Protein 2QIK (pdb70)

Secondary structure (DSSP, 8-state):
-EEEEE-STTSTTSTTGGGGTT-EEEEEEEEEESEEEE--EEEE--TT--SEEEEEEEEE-HHHHHHHHHHSTT--EEEEEEEETTEEEEEEEE---EE-TTS-HHHH--TT--SSEEEEE-S----HHHHHHT-GGGSS-EEEEEEEET------EEETTEEE----SS-EEEEEEEEE-GGGHHHHHHHTTTTTTSEEEEEEEEEETTEEEEEEEEEEESS-----PPPHHHHHHHHHHHHHHS-HHHHHHHHH---SPP-

Nearest PDB structures (foldseek):
  2qik-assembly1_A  TM=1.004E+00  e=1.404E-51  Bacillus subtilis
  1v30-assembly1_A  TM=7.934E-01  e=7.534E-07  Pyrococcus horikoshii
  2q53-assembly1_A  TM=7.873E-01  e=6.745E-07  Homo sapiens
  3cry-assembly1_B  TM=7.884E-01  e=6.382E-07  Homo sapiens
  2rbh-assembly1_B  TM=8.115E-01  e=3.006E-06  Homo sapiens

CATH classification: 3.10.490.10 (+1 more: 3.10.490.10)

Solvent-accessible surface area: 13260 Å² total

B-factor: mean 16.86, std 10.95, range [3.88, 129.09]

Sequence (263 aa):
NSLLFVVYGTLRKHEKNHHLLAQSACINEQARTKGSLFAAGPTVVFNDEDEGYIYGEVYEADELCIHKLDQFFQGYHKQTVFVETDVGIKKIALIYFNFTKIISSGDWKEHQIISKSSKNPIIYYFAYGSCDNARFQKAGVDHYFQDPVGRRAVLKKGYTTRFTLKREDGSSRADLEDGGTTTEGVLYRIPYSALSYLYKREGVESLTYRPAFVDVEAGGRHYKDCLTFLVLQKEAEIAPPQHYQIEIERGAELYLSPEFTEKLKRHNSLPKG

InterPro domains:
  IPR009288 Gamma-glutamylcyclotransferase, AIG2-like domain [PF06094] (5-116)
  IPR013024 Gamma-glutamyl cyclotransferase-like [cd06661] (5-99)
  IPR013024 Gamma-glutamyl cyclotransferase-like [cd06661] (130-233)
  IPR036568 Gamma-glutamyl cyclotransferase-like superfamily [SSF110857] (4-121)
  IPR036568 Gamma-glutamyl cyclotransferase-like superfamily [SSF110857] (128-254)
  IPR039126 Gamma-glutamylaminecyclotransferase [PTHR12510] (2-168)

Organism: Bacillus subtilis (strain 168) (NCBI:txid224308)

Radius of gyration: 18.98 Å; Cα contacts (8 Å, |Δi|>4): 577; chains: 1; bounding box: 46×36×53 Å

Foldseek 3Di:
DFKAWDFAQCAPPHDCVCLQPPWAWPAQWKKFFFWWFVPSIFTDDDPPTPDIAITTITDGDPVSVVSVPVVDPPKDKDWGWMQALVGIDIGIYIHPHGTDVQNHHLVCVVVVQDFWAWAWDQFLVQCPVCVVVVNCVQQPAWLFKKKAFQDDWAFFQDDPQFTHIAGRHGHIAMTIIGTGTSVCPVVVCVVQVCVVQQWGWHFGWIAGPNDIDGRHIYIHGRHGHHHAGDHDVRRVSRLVRCVVTHDPVRSVVVVVSCPGHHD

Structure (mmCIF, N/CA/C/O backbone):
data_2QIK
#
_entry.id   2QIK
#
_cell.length_a   38.577
_cell.length_b   62.131
_cell.length_c   55.527
_cell.angle_alpha   90.000
_cell.angle_beta   101.690
_cell.angle_gamma   90.000
#
_symmetry.space_group_name_H-M   'P 1 21 1'
#
loop_
_entity.id
_entity.type
_entity.pdbx_description
1 polymer 'UPF0131 protein ykqA'
2 non-polymer 'CITRIC ACID'
3 water water
#
loop_
_atom_site.group_PDB
_atom_site.id
_atom_site.type_symbol
_atom_site.label_atom_id
_atom_site.label_alt_id
_atom_site.label_comp_id
_atom_site.label_asym_id
_atom_site.label_entity_id
_atom_site.label_seq_id
_atom_site.pdbx_PDB_ins_code
_atom_site.Cartn_x
_atom_site.Cartn_y
_atom_site.Cartn_z
_atom_site.occupancy
_atom_site.B_iso_or_equiv
_atom_site.auth_seq_id
_atom_site.auth_comp_id
_atom_site.auth_asym_id
_atom_site.auth_atom_id
_atom_site.pdbx_PDB_model_num
ATOM 9 N N . ASN A 1 2 ? -22.232 18.391 -0.902 1.00 20.37 2 ASN A N 1
ATOM 10 C CA . ASN A 1 2 ? -21.516 19.661 -0.548 1.00 18.23 2 ASN A CA 1
ATOM 11 C C . ASN A 1 2 ? -20.150 19.579 -1.144 1.00 15.79 2 ASN A C 1
ATOM 12 O O . ASN A 1 2 ? -19.596 18.506 -1.350 1.00 19.69 2 ASN A O 1
ATOM 17 N N . SER A 1 3 ? -19.589 20.729 -1.392 1.00 12.21 3 SER A N 1
ATOM 18 C CA . SER A 1 3 ? -18.264 20.801 -1.990 1.00 12.12 3 SER A CA 1
ATOM 19 C C . SER A 1 3 ? -17.418 21.774 -1.163 1.00 10.25 3 SER A C 1
ATOM 20 O O . SER A 1 3 ? -17.878 22.888 -0.869 1.00 11.99 3 SER A O 1
ATOM 23 N N . LEU A 1 4 ? -16.161 21.429 -0.920 1.00 8.71 4 LEU A N 1
ATOM 24 C CA . LEU A 1 4 ? -15.223 22.396 -0.407 1.00 8.38 4 LEU A CA 1
ATOM 25 C C . LEU A 1 4 ? -14.936 23.435 -1.465 1.00 7.74 4 LEU A C 1
ATOM 26 O O . LEU A 1 4 ? -14.756 23.121 -2.637 1.00 8.50 4 LEU A O 1
ATOM 31 N N . LEU A 1 5 ? -14.871 24.684 -1.028 1.00 7.24 5 LEU A N 1
ATOM 32 C CA . LEU A 1 5 ? -14.685 25.852 -1.878 1.00 7.64 5 LEU A CA 1
ATOM 33 C C . LEU A 1 5 ? -13.618 26.776 -1.275 1.00 7.12 5 LEU A C 1
ATOM 34 O O . LEU A 1 5 ? -13.744 27.151 -0.103 1.00 7.80 5 LEU A O 1
ATOM 39 N N . PHE A 1 6 ? -12.585 27.040 -2.050 1.00 6.53 6 PHE A N 1
ATOM 40 C CA . PHE A 1 6 ? -11.523 27.971 -1.643 1.00 6.29 6 PHE A CA 1
ATOM 41 C C . PHE A 1 6 ? -11.792 29.317 -2.273 1.00 6.50 6 PHE A C 1
ATOM 42 O O . PHE A 1 6 ? -11.936 29.434 -3.487 1.00 8.01 6 PHE A O 1
ATOM 50 N N . VAL A 1 7 ? -11.883 30.349 -1.415 1.00 6.81 7 VAL A N 1
ATOM 51 C CA A VAL A 1 7 ? -12.134 31.696 -1.871 0.50 6.11 7 VAL A CA 1
ATOM 52 C CA B VAL A 1 7 ? -12.159 31.666 -1.841 0.50 7.64 7 VAL A CA 1
ATOM 53 C C . VAL A 1 7 ? -10.970 32.603 -1.477 1.00 6.85 7 VAL A C 1
ATOM 54 O O . VAL A 1 7 ? -10.403 32.497 -0.412 1.00 7.31 7 VAL A O 1
ATOM 61 N N . TYR A 1 8 ? -10.670 33.522 -2.388 1.00 7.26 8 TYR A N 1
ATOM 62 C CA . TYR A 1 8 ? -9.470 34.360 -2.278 1.00 7.04 8 TYR A CA 1
ATOM 63 C C . TYR A 1 8 ? -9.725 35.853 -2.511 1.00 7.24 8 TYR A C 1
ATOM 64 O O . TYR A 1 8 ? -8.833 36.663 -2.315 1.00 8.29 8 TYR A O 1
ATOM 73 N N . GLY A 1 9 ? -10.938 36.189 -2.937 1.00 6.40 9 GLY A N 1
ATOM 74 C CA . GLY A 1 9 ? -11.210 37.538 -3.342 1.00 7.26 9 GLY A CA 1
ATOM 75 C C . GLY A 1 9 ? -12.457 38.106 -2.691 1.00 7.22 9 GLY A C 1
ATOM 76 O O . GLY A 1 9 ? -12.571 38.178 -1.473 1.00 8.05 9 GLY A O 1
ATOM 77 N N . THR A 1 10 ? -13.389 38.522 -3.544 1.00 7.94 10 THR A N 1
ATOM 78 C CA . THR A 1 10 ? -14.613 39.152 -3.103 1.00 8.90 10 THR A CA 1
ATOM 79 C C . THR A 1 10 ? -15.561 38.290 -2.325 1.00 9.28 10 THR A C 1
ATOM 80 O O . THR A 1 10 ? -16.520 38.805 -1.734 1.00 9.88 10 THR A O 1
ATOM 84 N N . LEU A 1 11 ? -15.331 36.994 -2.290 1.00 7.94 11 LEU A N 1
ATOM 85 C CA . LEU A 1 11 ? -16.089 36.016 -1.499 1.00 8.31 11 LEU A CA 1
ATOM 86 C C . LEU A 1 11 ? -15.528 35.793 -0.107 1.00 8.76 11 LEU A C 1
ATOM 87 O O . LEU A 1 11 ? -16.167 35.103 0.679 1.00 9.54 11 LEU A O 1
ATOM 92 N N . ARG A 1 12 ? -14.324 36.304 0.187 1.00 7.21 12 ARG A N 1
ATOM 93 C CA . ARG A 1 12 ? -13.782 36.133 1.513 1.00 6.88 12 ARG A CA 1
ATOM 94 C C . ARG A 1 12 ? -14.664 36.855 2.560 1.00 7.98 12 ARG A C 1
ATOM 95 O O . ARG A 1 12 ? -15.431 37.779 2.235 1.00 8.06 12 ARG A O 1
ATOM 103 N N . LYS A 1 13 ? -14.516 36.450 3.797 1.00 8.46 13 LYS A N 1
ATOM 104 C CA . LYS A 1 13 ? -15.326 37.025 4.872 1.00 8.74 13 LYS A CA 1
ATOM 105 C C . LYS A 1 13 ? -15.146 38.517 4.868 1.00 9.05 13 LYS A C 1
ATOM 106 O O . LYS A 1 13 ? -14.043 39.018 4.705 1.00 8.92 13 LYS A O 1
ATOM 112 N N . HIS A 1 14 ? -16.214 39.254 5.103 1.00 9.48 14 HIS A N 1
ATOM 113 C CA . HIS A 1 14 ? -16.192 40.682 5.180 1.00 10.90 14 HIS A CA 1
ATOM 114 C C . HIS A 1 14 ? -15.817 41.378 3.884 1.00 13.53 14 HIS A C 1
ATOM 115 O O . HIS A 1 14 ? -15.499 42.605 3.879 1.00 19.26 14 HIS A O 1
ATOM 122 N N . GLU A 1 15 ? -15.994 40.701 2.764 1.00 9.72 15 GLU A N 1
ATOM 123 C CA . GLU A 1 15 ? -15.807 41.345 1.459 1.00 10.19 15 GLU A CA 1
ATOM 124 C C . GLU A 1 15 ? -17.189 41.423 0.784 1.00 9.98 15 GLU A C 1
ATOM 125 O O . GLU A 1 15 ? -18.174 40.813 1.210 1.00 10.52 15 GLU A O 1
ATOM 131 N N . LYS A 1 16 ? -17.245 42.256 -0.274 1.00 10.78 16 LYS A N 1
ATOM 132 C CA . LYS A 1 16 ? -18.530 42.694 -0.807 1.00 11.40 16 LYS A CA 1
ATOM 133 C C . LYS A 1 16 ? -19.421 41.587 -1.321 1.00 10.61 16 LYS A C 1
ATOM 134 O O . LYS A 1 16 ? -20.642 41.725 -1.354 1.00 13.32 16 LYS A O 1
ATOM 140 N N . ASN A 1 17 ? -18.872 40.474 -1.764 1.00 10.64 17 ASN A N 1
ATOM 141 C CA . ASN A 1 17 ? -19.712 39.351 -2.256 1.00 11.26 17 ASN A CA 1
ATOM 142 C C . ASN A 1 17 ? -19.873 38.193 -1.305 1.00 10.68 17 ASN A C 1
ATOM 143 O O . ASN A 1 17 ? -20.415 37.151 -1.679 1.00 10.73 17 ASN A O 1
ATOM 148 N N . HIS A 1 18 ? -19.391 38.337 -0.068 1.00 10.39 18 HIS A N 1
ATOM 149 C CA . HIS A 1 18 ? -19.386 37.203 0.844 1.00 9.70 18 HIS A CA 1
ATOM 150 C C . HIS A 1 18 ? -20.794 36.687 1.132 1.00 10.04 18 HIS A C 1
ATOM 151 O O . HIS A 1 18 ? -20.968 35.500 1.368 1.00 8.93 18 HIS A O 1
ATOM 158 N N . HIS A 1 19 ? -21.789 37.580 1.076 1.00 9.80 19 HIS A N 1
ATOM 159 C CA . HIS A 1 19 ? -23.152 37.167 1.333 1.00 9.57 19 HIS A CA 1
ATOM 160 C C . HIS A 1 19 ? -23.631 36.076 0.386 1.00 10.15 19 HIS A C 1
ATOM 161 O O . HIS A 1 19 ? -24.558 35.348 0.746 1.00 10.61 19 HIS A O 1
ATOM 168 N N . LEU A 1 20 ? -23.040 35.951 -0.802 1.00 9.78 20 LEU A N 1
ATOM 169 C CA . LEU A 1 20 ? -23.377 34.862 -1.693 1.00 10.71 20 LEU A CA 1
ATOM 170 C C . LEU A 1 20 ? -23.159 33.487 -1.164 1.00 9.53 20 LEU A C 1
ATOM 171 O O . LEU A 1 20 ? -23.816 32.543 -1.607 1.00 10.36 20 LEU A O 1
ATOM 176 N N . LEU A 1 21 ? -22.221 33.366 -0.218 1.00 8.49 21 LEU A N 1
ATOM 177 C CA . LEU A 1 21 ? -21.956 32.103 0.428 1.00 9.04 21 LEU A CA 1
ATOM 178 C C . LEU A 1 21 ? -23.037 31.785 1.448 1.00 8.78 21 LEU A C 1
ATOM 179 O O . LEU A 1 21 ? -23.057 30.660 1.996 1.00 8.85 21 LEU A O 1
ATOM 184 N N . ALA A 1 22 ? -23.869 32.756 1.827 1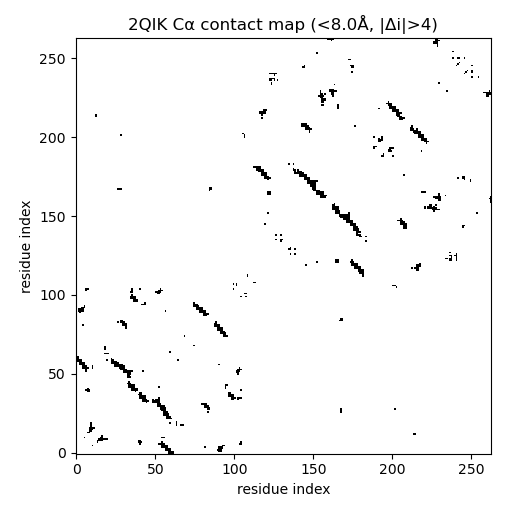.00 8.59 22 ALA A N 1
ATOM 185 C CA . ALA A 1 22 ? -24.974 32.513 2.766 1.00 9.90 22 ALA A CA 1
ATOM 186 C C . ALA A 1 22 ? -24.410 31.927 4.034 1.00 10.04 22 ALA A C 1
ATOM 187 O O . ALA A 1 22 ? -23.433 32.417 4.573 1.00 10.05 22 ALA A O 1
ATOM 189 N N . GLN A 1 23 ? -25.007 30.859 4.541 1.00 10.80 23 GLN A N 1
ATOM 190 C CA . GLN A 1 23 ? -24.576 30.264 5.808 1.00 11.87 23 GLN A CA 1
ATOM 191 C C . GLN A 1 23 ? -23.631 29.115 5.640 1.00 10.48 23 GLN A C 1
ATOM 192 O O . GLN A 1 23 ? -23.451 28.306 6.570 1.00 11.25 23 GLN A O 1
ATOM 198 N N . SER A 1 24 ? -22.934 29.024 4.486 1.00 9.15 24 SER A N 1
ATOM 199 C CA . SER A 1 24 ? -21.861 28.024 4.326 1.00 8.97 24 SER A CA 1
ATOM 200 C C . SER A 1 24 ? -20.890 28.048 5.480 1.00 8.70 24 SER A C 1
ATOM 201 O O . SER A 1 24 ? -20.398 29.104 5.882 1.00 9.96 24 SER A O 1
ATOM 204 N N . ALA A 1 25 ? -20.574 26.894 6.022 1.00 9.38 25 ALA A N 1
ATOM 205 C CA . ALA A 1 25 ? -19.665 26.769 7.140 1.00 10.18 25 ALA A CA 1
ATOM 206 C C . ALA A 1 25 ? -18.238 27.131 6.677 1.00 9.17 25 ALA A C 1
ATOM 207 O O . ALA A 1 25 ? -17.812 26.666 5.626 1.00 9.57 25 ALA A O 1
ATOM 209 N N . CYS A 1 26 ? -17.531 27.908 7.488 1.00 10.43 26 CYS A N 1
ATOM 210 C CA . CYS A 1 26 ? -16.111 28.164 7.245 1.00 10.11 26 CYS A CA 1
ATOM 211 C C . CYS A 1 26 ? -15.334 27.006 7.881 1.00 10.36 26 CYS A C 1
ATOM 212 O O . CYS A 1 26 ? -15.397 26.806 9.114 1.00 11.53 26 CYS A O 1
ATOM 215 N N . ILE A 1 27 ? -14.686 26.213 7.038 1.00 8.90 27 ILE A N 1
ATOM 216 C CA . ILE A 1 27 ? -13.897 25.101 7.496 1.00 10.11 27 ILE A CA 1
ATOM 217 C C . ILE A 1 27 ? -12.451 25.548 7.900 1.00 9.93 27 ILE A C 1
ATOM 218 O O . ILE A 1 27 ? -11.889 25.038 8.855 1.00 12.48 27 ILE A O 1
ATOM 223 N N . ASN A 1 28 ? -11.883 26.458 7.121 1.00 8.92 28 ASN A N 1
ATOM 224 C CA . ASN A 1 28 ? -10.576 27.007 7.430 1.00 8.57 28 ASN A CA 1
ATOM 225 C C . ASN A 1 28 ? -10.526 28.466 7.101 1.00 8.45 28 ASN A C 1
ATOM 226 O O . ASN A 1 28 ? -10.721 28.881 5.976 1.00 8.84 28 ASN A O 1
ATOM 231 N N . GLU A 1 29 ? -10.172 29.255 8.109 1.00 8.99 29 GLU A N 1
ATOM 232 C CA . GLU A 1 29 ? -9.888 30.656 7.926 1.00 9.36 29 GLU A CA 1
ATOM 233 C C . GLU A 1 29 ? -8.508 30.911 7.346 1.00 8.05 29 GLU A C 1
ATOM 234 O O . GLU A 1 29 ? -8.279 31.972 6.725 1.00 9.26 29 GLU A O 1
ATOM 240 N N . GLN A 1 30 ? -7.613 29.967 7.548 1.00 6.92 30 GLN A N 1
ATOM 241 C CA . GLN A 1 30 ? -6.224 30.130 7.127 1.00 7.95 30 GLN A CA 1
ATOM 242 C C . GLN A 1 30 ? -5.947 29.013 6.116 1.00 7.70 30 GLN A C 1
ATOM 243 O O . GLN A 1 30 ? -6.035 27.821 6.411 1.00 9.79 30 GLN A O 1
ATOM 249 N N . ALA A 1 31 ? -5.682 29.356 4.874 1.00 7.10 31 ALA A N 1
ATOM 250 C CA . ALA A 1 31 ? -5.524 28.363 3.820 1.00 6.36 31 ALA A CA 1
ATOM 251 C C . ALA A 1 31 ? -4.753 28.974 2.652 1.00 5.73 31 ALA A C 1
ATOM 252 O O . ALA A 1 31 ? -4.747 30.196 2.492 1.00 6.72 31 ALA A O 1
ATOM 254 N N . ARG A 1 32 ? -4.140 28.133 1.846 1.00 5.84 32 ARG A N 1
ATOM 255 C CA . ARG A 1 32 ? -3.384 28.617 0.695 1.00 6.58 32 ARG A CA 1
ATOM 256 C C . ARG A 1 32 ? -3.309 27.532 -0.369 1.00 5.99 32 ARG A C 1
ATOM 257 O O . ARG A 1 32 ? -3.429 26.350 -0.111 1.00 6.80 32 ARG A O 1
ATOM 265 N N . THR A 1 33 ? -3.008 27.990 -1.573 1.00 6.04 33 THR A N 1
ATOM 266 C CA . THR A 1 33 ? -2.698 27.095 -2.693 1.00 7.22 33 THR A CA 1
ATOM 267 C C . THR A 1 33 ? -1.619 27.719 -3.549 1.00 6.29 33 THR A C 1
ATOM 268 O O . THR A 1 33 ? -1.568 28.923 -3.718 1.00 7.54 33 THR A O 1
ATOM 272 N N . LYS A 1 34 ? -0.764 26.901 -4.140 1.00 8.33 34 LYS A N 1
ATOM 273 C CA . LYS A 1 34 ? 0.347 27.389 -4.926 1.00 7.89 34 LYS A CA 1
ATOM 274 C C . LYS A 1 34 ? -0.212 28.050 -6.219 1.00 9.16 34 LYS A C 1
ATOM 275 O O . LYS A 1 34 ? -1.003 27.431 -6.951 1.00 10.30 34 LYS A O 1
ATOM 281 N N . GLY A 1 35 ? 0.230 29.279 -6.486 1.00 8.42 35 GLY A N 1
ATOM 282 C CA . GLY A 1 35 ? -0.267 30.054 -7.583 1.00 8.89 35 GLY A CA 1
ATOM 283 C C . GLY A 1 35 ? -0.049 31.504 -7.367 1.00 8.42 35 GLY A C 1
ATOM 284 O O . GLY A 1 35 ? 0.560 31.886 -6.386 1.00 10.49 35 GLY A O 1
ATOM 285 N N . SER A 1 36 ? -0.536 32.338 -8.296 1.00 9.14 36 SER A N 1
ATOM 286 C CA . SER A 1 36 ? -0.367 33.772 -8.197 1.00 9.09 36 SER A CA 1
ATOM 287 C C . SER A 1 36 ? -1.745 34.456 -8.193 1.00 9.34 36 SER A C 1
ATOM 288 O O . SER A 1 36 ? -2.655 34.031 -8.858 1.00 9.63 36 SER A O 1
ATOM 291 N N . LEU A 1 37 ? -1.823 35.552 -7.473 1.00 9.04 37 LEU A N 1
ATOM 292 C CA . LEU A 1 37 ? -2.994 36.430 -7.351 1.00 8.79 37 LEU A CA 1
ATOM 293 C C . LEU A 1 37 ? -2.736 37.738 -8.076 1.00 9.25 37 LEU A C 1
ATOM 294 O O . LEU A 1 37 ? -1.673 38.287 -7.933 1.00 10.74 37 LEU A O 1
ATOM 299 N N . PHE A 1 38 ? -3.728 38.170 -8.848 1.00 10.82 38 PHE A N 1
ATOM 300 C CA . PHE A 1 38 ? -3.647 39.395 -9.617 1.00 13.52 38 PHE A CA 1
ATOM 301 C C . PHE A 1 38 ? -4.857 40.255 -9.327 1.00 14.26 38 PHE A C 1
ATOM 302 O O . PHE A 1 38 ? -5.980 39.785 -9.191 1.00 14.73 38 PHE A O 1
ATOM 310 N N . ALA A 1 39 ? -4.651 41.537 -9.369 1.00 17.68 39 ALA A N 1
ATOM 311 C CA . ALA A 1 39 ? -5.807 42.465 -9.434 1.00 20.26 39 ALA A CA 1
ATOM 312 C C . ALA A 1 39 ? -6.064 42.687 -10.944 1.00 23.47 39 ALA A C 1
ATOM 313 O O . ALA A 1 39 ? -5.168 43.102 -11.628 1.00 24.93 39 ALA A O 1
ATOM 315 N N . ALA A 1 40 ? -7.251 42.346 -11.426 1.00 24.41 40 ALA A N 1
ATOM 316 C CA . ALA A 1 40 ? -7.744 42.539 -12.776 1.00 24.80 40 ALA A CA 1
ATOM 317 C C . ALA A 1 40 ? -8.944 43.445 -12.559 1.00 26.93 40 ALA A C 1
ATOM 318 O O . ALA A 1 40 ? -8.891 44.211 -11.591 1.00 29.74 40 ALA A O 1
ATOM 320 N N . GLY A 1 43 ? -11.906 42.859 -10.811 1.00 24.77 44 GLY A N 1
ATOM 321 C CA . GLY A 1 43 ? -11.761 42.121 -9.524 1.00 21.71 44 GLY A CA 1
ATOM 322 C C . GLY A 1 43 ? -10.480 41.289 -9.438 1.00 18.90 44 GLY A C 1
ATOM 323 O O . GLY A 1 43 ? -9.766 41.141 -10.384 1.00 23.06 44 GLY A O 1
ATOM 324 N N . PRO A 1 44 ? -10.251 40.654 -8.299 1.00 17.72 45 PRO A N 1
ATOM 325 C CA . PRO A 1 44 ? -9.112 39.712 -8.115 1.00 15.58 45 PRO A CA 1
ATOM 326 C C . PRO A 1 44 ? -9.253 38.442 -9.011 1.00 13.44 45 PRO A C 1
ATOM 327 O O . PRO A 1 44 ? -10.348 37.938 -9.176 1.00 15.21 45 PRO A O 1
ATOM 331 N N . THR A 1 45 ? -8.149 37.884 -9.491 1.00 12.76 46 THR A N 1
ATOM 332 C CA . THR A 1 45 ? -8.207 36.553 -10.117 1.00 12.26 46 THR A CA 1
ATOM 333 C C . THR A 1 45 ? -6.898 35.844 -9.798 1.00 11.34 46 THR A C 1
ATOM 334 O O . THR A 1 45 ? -5.933 36.428 -9.388 1.00 12.51 46 THR A O 1
ATOM 338 N N . VAL A 1 46 ? -6.871 34.592 -10.088 1.00 12.73 47 VAL A N 1
ATOM 339 C CA . VAL A 1 46 ? -5.696 33.749 -9.930 1.00 11.02 47 VAL A CA 1
ATOM 340 C C . VAL A 1 46 ? -5.267 33.215 -11.224 1.00 11.30 47 VAL A C 1
ATOM 341 O O . VAL A 1 46 ? -6.054 33.113 -12.136 1.00 12.92 47 VAL A O 1
ATOM 345 N N . VAL A 1 47 ? -3.948 32.981 -11.307 1.00 10.37 48 VAL A N 1
ATOM 346 C CA . VAL A 1 47 ? -3.323 32.359 -12.460 1.00 11.41 48 VAL A CA 1
ATOM 347 C C . VAL A 1 47 ? -2.366 31.337 -11.973 1.00 9.40 48 VAL A C 1
ATOM 348 O O . VAL A 1 47 ? -1.608 31.578 -11.022 1.00 10.08 48 VAL A O 1
ATOM 352 N N . PHE A 1 48 ? -2.388 30.205 -12.642 1.00 9.62 49 PHE A N 1
ATOM 353 C CA . PHE A 1 48 ? -1.537 29.043 -12.301 1.00 9.10 49 PHE A CA 1
ATOM 354 C C . PHE A 1 48 ? -0.563 28.804 -13.430 1.00 10.42 49 PHE A C 1
ATOM 355 O O . PHE A 1 48 ? -0.931 28.719 -14.596 1.00 14.88 49 PHE A O 1
ATOM 363 N N . ASN A 1 49 ? 0.690 28.659 -13.113 1.00 10.01 50 ASN A N 1
ATOM 364 C CA . ASN A 1 49 ? 1.698 28.264 -14.082 1.00 11.63 50 ASN A CA 1
ATOM 365 C C . ASN A 1 49 ? 2.776 27.428 -13.398 1.00 11.20 50 ASN A C 1
ATOM 366 O O . ASN A 1 49 ? 2.938 27.408 -12.183 1.00 10.23 50 ASN A O 1
ATOM 371 N N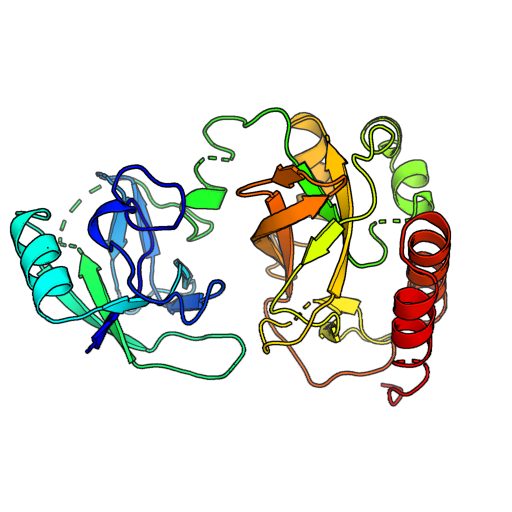 . ASP A 1 50 ? 3.574 26.772 -14.232 1.00 10.12 51 ASP A N 1
ATOM 372 C CA . ASP A 1 50 ? 4.598 25.861 -13.736 1.00 11.80 51 ASP A CA 1
ATOM 373 C C . ASP A 1 50 ? 5.851 26.552 -13.197 1.00 10.52 51 ASP A C 1
ATOM 374 O O . ASP A 1 50 ? 6.740 25.875 -12.718 1.00 15.00 51 ASP A O 1
ATOM 379 N N . GLU A 1 51 ? 5.890 27.869 -13.240 1.00 11.17 52 GLU A N 1
ATOM 380 C CA . GLU A 1 51 ? 6.921 28.685 -12.584 1.00 14.09 52 GLU A CA 1
ATOM 381 C C . GLU A 1 51 ? 6.464 29.366 -11.325 1.00 11.19 52 GLU A C 1
ATOM 382 O O . GLU A 1 51 ? 7.202 30.190 -10.692 1.00 13.18 52 GLU A O 1
ATOM 388 N N . ASP A 1 52 ? 5.293 29.022 -10.848 1.00 9.90 53 ASP A N 1
ATOM 389 C CA . ASP A 1 52 ? 4.880 29.600 -9.566 1.00 11.31 53 ASP A CA 1
ATOM 390 C C . ASP A 1 52 ? 5.697 29.072 -8.444 1.00 10.56 53 ASP A C 1
ATOM 391 O O . ASP A 1 52 ? 5.772 27.879 -8.233 1.00 10.50 53 ASP A O 1
ATOM 396 N N . GLU A 1 53 ? 6.245 29.958 -7.636 1.00 9.40 54 GLU A N 1
ATOM 397 C CA . GLU A 1 53 ? 6.985 29.653 -6.413 1.00 11.19 54 GLU A CA 1
ATOM 398 C C . GLU A 1 53 ? 6.428 30.313 -5.181 1.00 10.55 54 GLU A C 1
ATOM 399 O O . GLU A 1 53 ? 7.127 30.431 -4.193 1.00 15.53 54 GLU A O 1
ATOM 405 N N . GLY A 1 54 ? 5.218 30.767 -5.286 1.00 9.85 55 GLY A N 1
ATOM 406 C CA . GLY A 1 54 ? 4.500 31.372 -4.183 1.00 10.86 55 GLY A CA 1
ATOM 407 C C . GLY A 1 54 ? 3.068 30.897 -4.106 1.00 9.08 55 GLY A C 1
ATOM 408 O O . GLY A 1 54 ? 2.658 30.008 -4.870 1.00 8.17 55 GLY A O 1
ATOM 409 N N . TYR A 1 55 ? 2.310 31.506 -3.223 1.00 8.35 56 TYR A N 1
ATOM 410 C CA . TYR A 1 55 ? 1.007 31.029 -2.843 1.00 7.30 56 TYR A CA 1
ATOM 411 C C . TYR A 1 55 ? -0.027 32.125 -2.920 1.00 7.48 56 TYR A C 1
ATOM 412 O O . TYR A 1 55 ? 0.237 33.315 -2.719 1.00 9.36 56 TYR A O 1
ATOM 421 N N . ILE A 1 56 ? -1.270 31.693 -3.135 1.00 6.71 57 ILE A N 1
ATOM 422 C CA . ILE A 1 56 ? -2.515 32.474 -2.980 1.00 6.98 57 ILE A CA 1
ATOM 423 C C . ILE A 1 56 ? -3.123 32.069 -1.644 1.00 6.02 57 ILE A C 1
ATOM 424 O O . ILE A 1 56 ? -3.303 30.888 -1.368 1.00 7.54 57 ILE A O 1
ATOM 429 N N . TYR A 1 57 ? -3.453 33.051 -0.826 1.00 6.16 58 TYR A N 1
ATOM 430 C CA . TYR A 1 57 ? -4.058 32.857 0.476 1.00 6.39 58 TYR A CA 1
ATOM 431 C C . TYR A 1 57 ? -5.585 33.043 0.394 1.00 6.13 58 TYR A C 1
ATOM 432 O O . TYR A 1 57 ? -6.075 33.813 -0.427 1.00 7.70 58 TYR A O 1
ATOM 441 N N . GLY A 1 58 ? -6.314 32.300 1.195 1.00 6.38 59 GLY A N 1
ATOM 442 C CA . GLY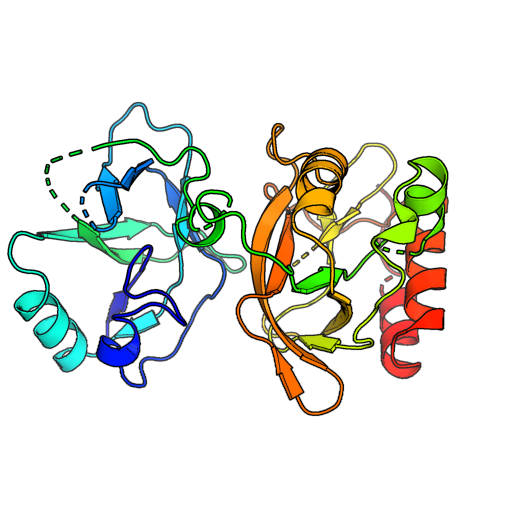 A 1 58 ? -7.725 32.404 1.187 1.00 6.36 59 GLY A CA 1
ATOM 443 C C . GLY A 1 58 ? -8.349 31.590 2.309 1.00 6.66 59 GLY A C 1
ATOM 444 O O . GLY A 1 58 ? -7.726 31.328 3.331 1.00 7.34 59 GLY A O 1
ATOM 445 N N . GLU A 1 59 ? -9.620 31.216 2.109 1.00 7.59 60 GLU A N 1
ATOM 446 C CA . GLU A 1 59 ? -10.439 30.587 3.129 1.00 7.81 60 GLU A CA 1
ATOM 447 C C . GLU A 1 59 ? -11.191 29.431 2.489 1.00 8.06 60 GLU A C 1
ATOM 448 O O . GLU A 1 59 ? -11.473 29.484 1.282 1.00 8.29 60 GLU A O 1
ATOM 454 N N . VAL A 1 60 ? -11.472 28.379 3.285 1.00 7.45 61 VAL A N 1
ATOM 455 C CA . VAL A 1 60 ? -12.213 27.218 2.786 1.00 7.03 61 VAL A CA 1
ATOM 456 C C . VAL A 1 60 ? -13.575 27.166 3.432 1.00 6.32 61 VAL A C 1
ATOM 457 O O . VAL A 1 60 ? -13.682 27.218 4.654 1.00 7.67 61 VAL A O 1
ATOM 461 N N . TYR A 1 61 ? -14.607 27.043 2.604 1.00 6.95 62 TYR A N 1
ATOM 462 C CA . TYR A 1 61 ? -15.991 26.897 3.026 1.00 7.47 62 TYR A CA 1
ATOM 463 C C . TYR A 1 61 ? -16.575 25.602 2.498 1.00 8.22 62 TYR A C 1
ATOM 464 O O . TYR A 1 61 ? -16.119 25.037 1.509 1.00 9.21 62 TYR A O 1
ATOM 473 N N . GLU A 1 62 ? -17.626 25.139 3.192 1.00 8.19 63 GLU A N 1
ATOM 474 C CA . GLU A 1 62 ? -18.395 24.019 2.699 1.00 9.39 63 GLU A CA 1
ATOM 475 C C . GLU A 1 62 ? -19.670 24.563 2.024 1.00 9.55 63 GLU A C 1
ATOM 476 O O . GLU A 1 62 ? -20.533 25.107 2.681 1.00 11.13 63 GLU A O 1
ATOM 482 N N . ALA A 1 63 ? -19.715 24.460 0.700 1.00 9.28 64 ALA A N 1
ATOM 483 C CA . ALA A 1 63 ? -20.740 25.026 -0.135 1.00 9.97 64 ALA A CA 1
ATOM 484 C C . ALA A 1 63 ? -21.708 23.992 -0.630 1.00 10.57 64 ALA A C 1
ATOM 485 O O . ALA A 1 63 ? -21.302 22.991 -1.236 1.00 11.79 64 ALA A O 1
ATOM 487 N N . ASP A 1 64 ? -23.010 24.231 -0.441 1.00 10.55 65 ASP A N 1
ATOM 488 C CA . ASP A 1 64 ? -23.981 23.324 -1.014 1.00 12.20 65 ASP A CA 1
ATOM 489 C C . ASP A 1 64 ? -24.177 23.539 -2.525 1.00 10.49 65 ASP A C 1
ATOM 490 O O . ASP A 1 64 ? -23.639 24.481 -3.096 1.00 10.81 65 ASP A O 1
ATOM 495 N N . GLU A 1 65 ? -24.984 22.676 -3.196 1.00 11.78 66 GLU A N 1
ATOM 496 C CA . GLU A 1 65 ? -25.196 22.806 -4.635 1.00 12.10 66 GLU A CA 1
ATOM 497 C C . GLU A 1 65 ? -25.811 24.129 -4.999 1.00 10.14 66 GLU A C 1
ATOM 498 O O . GLU A 1 65 ? -25.455 24.722 -6.011 1.00 11.18 66 GLU A O 1
ATOM 504 N N . LEU A 1 66 ? -26.776 24.609 -4.217 1.00 11.81 67 LEU A N 1
ATOM 505 C CA . LEU A 1 66 ? -27.415 25.893 -4.456 1.00 12.04 67 LEU A CA 1
ATOM 506 C C . LEU A 1 66 ? -26.368 26.988 -4.496 1.00 9.14 67 LEU A C 1
ATOM 507 O O . LEU A 1 66 ? -26.383 27.830 -5.359 1.00 10.63 67 LEU A O 1
ATOM 512 N N . CYS A 1 67 ? -25.465 27.001 -3.493 1.00 10.44 68 CYS A N 1
ATOM 513 C CA . CYS A 1 67 ? -24.421 28.031 -3.433 1.00 9.52 68 CYS A CA 1
ATOM 514 C C . CYS A 1 67 ? -23.557 27.992 -4.662 1.00 8.76 68 CYS A C 1
ATOM 515 O O . CYS A 1 67 ? -23.324 29.027 -5.294 1.00 10.13 68 CYS A O 1
ATOM 518 N N . ILE A 1 68 ? -23.120 26.805 -5.043 1.00 9.71 69 ILE A N 1
ATOM 519 C CA . ILE A 1 68 ? -22.275 26.717 -6.265 1.00 9.84 69 ILE A CA 1
ATOM 520 C C . ILE A 1 68 ? -23.021 27.175 -7.515 1.00 9.75 69 ILE A C 1
ATOM 521 O O . ILE A 1 68 ? -22.447 27.884 -8.336 1.00 10.69 69 ILE A O 1
ATOM 526 N N . HIS A 1 69 ? -24.317 26.819 -7.649 1.00 10.43 70 HIS A N 1
ATOM 527 C CA . HIS A 1 69 ? -25.068 27.404 -8.757 1.00 11.04 70 HIS A CA 1
ATOM 528 C C . HIS A 1 69 ? -25.112 28.923 -8.743 1.00 10.44 70 HIS A C 1
ATOM 529 O O . HIS A 1 69 ? -24.985 29.573 -9.772 1.00 11.42 70 HIS A O 1
ATOM 536 N N . LYS A 1 70 ? -25.355 29.498 -7.547 1.00 10.85 71 LYS A N 1
ATOM 537 C CA . LYS A 1 70 ? -25.434 30.933 -7.381 1.00 12.61 71 LYS A CA 1
ATOM 538 C C . LYS A 1 70 ? -24.116 31.568 -7.844 1.00 9.97 71 LYS A C 1
ATOM 539 O O . LYS A 1 70 ? -24.084 32.620 -8.466 1.00 12.00 71 LYS A O 1
ATOM 545 N N . LEU A 1 71 ? -23.015 30.989 -7.397 1.00 10.81 72 LEU A N 1
ATOM 546 C CA . LEU A 1 71 ? -21.695 31.496 -7.797 1.00 11.19 72 LEU A CA 1
ATOM 547 C C . LEU A 1 71 ? -21.442 31.355 -9.294 1.00 11.68 72 LEU A C 1
ATOM 548 O O . LEU A 1 71 ? -20.937 32.274 -9.943 1.00 12.95 72 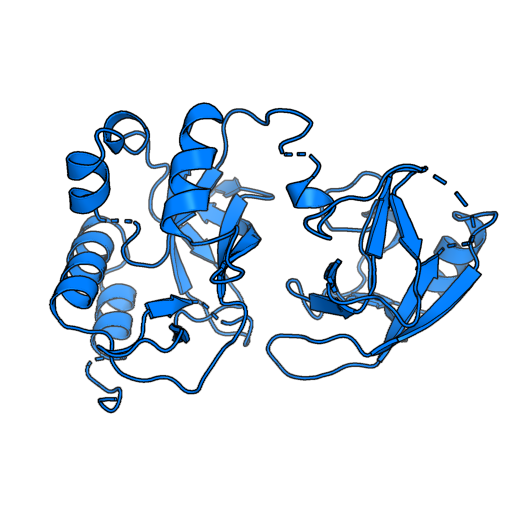LEU A O 1
ATOM 553 N N . ASP A 1 72 ? -21.763 30.194 -9.882 1.00 11.08 73 ASP A N 1
ATOM 554 C CA . ASP A 1 72 ? -21.666 30.044 -11.274 1.00 12.33 73 ASP A CA 1
ATOM 555 C C . ASP A 1 72 ? -22.399 31.139 -12.057 1.00 12.03 73 ASP A C 1
ATOM 556 O O . ASP A 1 72 ? -21.894 31.675 -13.044 1.00 14.31 73 ASP A O 1
ATOM 561 N N . GLN A 1 73 ? -23.589 31.460 -11.596 1.00 12.96 74 GLN A N 1
ATOM 562 C CA . GLN A 1 73 ? -24.388 32.471 -12.271 1.00 13.01 74 GLN A CA 1
ATOM 563 C C . GLN A 1 73 ? -23.882 33.880 -12.043 1.00 14.05 74 GLN A C 1
ATOM 564 O O . GLN A 1 73 ? -23.980 34.700 -12.980 1.00 16.07 74 GLN A O 1
ATOM 570 N N . PHE A 1 74 ? -23.382 34.200 -10.845 1.00 12.89 75 PHE A N 1
ATOM 571 C CA . PHE A 1 74 ? -22.903 35.542 -10.538 1.00 15.24 75 PHE A CA 1
ATOM 572 C C . PHE A 1 74 ? -21.634 35.882 -11.309 1.00 15.83 75 PHE A C 1
ATOM 573 O O . PHE A 1 74 ? -21.471 36.983 -11.827 1.00 17.77 75 PHE A O 1
ATOM 581 N N . PHE A 1 75 ? -20.700 34.913 -11.290 1.00 15.40 76 PHE A N 1
ATOM 582 C CA . PHE A 1 75 ? -19.359 35.102 -11.851 1.00 17.32 76 PHE A CA 1
ATOM 583 C C . PHE A 1 75 ? -19.255 34.774 -13.335 1.00 17.82 76 PHE A C 1
ATOM 584 O O . PHE A 1 75 ? -18.631 33.834 -13.745 1.00 18.02 76 PHE A O 1
ATOM 592 N N . GLN A 1 76 ? -19.982 35.546 -14.122 1.00 18.54 77 GLN A N 1
ATOM 593 C CA . GLN A 1 76 ? -19.963 35.351 -15.581 1.00 20.24 77 GLN A CA 1
ATOM 594 C C . GLN A 1 76 ? -18.562 35.536 -16.119 1.00 18.72 77 GLN A C 1
ATOM 595 O O . GLN A 1 76 ? -17.815 36.399 -15.692 1.00 19.04 77 GLN A O 1
ATOM 601 N N . GLY A 1 77 ? -18.145 34.698 -17.057 1.00 20.21 78 GLY A N 1
ATOM 602 C CA . GLY A 1 77 ? -16.758 34.793 -17.551 1.00 21.56 78 GLY A CA 1
ATOM 603 C C . GLY A 1 77 ? -15.711 34.091 -16.682 1.00 21.60 78 GLY A C 1
ATOM 604 O O . GLY A 1 77 ? -14.531 34.027 -17.069 1.00 26.55 78 GLY A O 1
ATOM 605 N N . TYR A 1 78 ? -16.096 33.575 -15.523 1.00 19.73 79 TYR A N 1
ATOM 606 C CA . TYR A 1 78 ? -15.167 32.784 -14.717 1.00 19.03 79 TYR A CA 1
ATOM 607 C C . TYR A 1 78 ? -15.448 31.331 -14.983 1.00 20.22 79 TYR A C 1
ATOM 608 O O . TYR A 1 78 ? -16.584 30.929 -15.286 1.00 23.10 79 TYR A O 1
ATOM 617 N N . HIS A 1 79 ? -14.403 30.554 -14.839 1.00 18.83 80 HIS A N 1
ATOM 618 C CA . HIS A 1 79 ? -14.408 29.073 -14.901 1.00 20.00 80 HIS A CA 1
ATOM 619 C C . HIS A 1 79 ? -13.975 28.566 -13.500 1.00 15.24 80 HIS A C 1
ATOM 620 O O . HIS A 1 79 ? -13.587 29.347 -12.640 1.00 14.06 80 HIS A O 1
ATOM 627 N N . LYS A 1 80 ? -14.116 27.268 -13.287 1.00 16.12 81 LYS A N 1
ATOM 628 C CA . LYS A 1 80 ? -13.659 26.726 -12.063 1.00 14.88 81 LYS A CA 1
ATOM 629 C C . LYS A 1 80 ? -12.939 25.443 -12.275 1.00 12.63 81 LYS A C 1
ATOM 630 O O . LYS A 1 80 ? -13.079 24.797 -13.324 1.00 13.66 81 LYS A O 1
ATOM 636 N N . GLN A 1 81 ? -12.138 25.094 -11.262 1.00 10.14 82 GLN A N 1
ATOM 637 C CA . GLN A 1 81 ? -11.434 23.845 -11.245 1.00 9.96 82 GLN A CA 1
ATOM 638 C C . GLN A 1 81 ? -11.244 23.468 -9.776 1.00 8.93 82 GLN A C 1
ATOM 639 O O . GLN A 1 81 ? -11.682 24.209 -8.881 1.00 9.95 82 GLN A O 1
ATOM 645 N N . THR A 1 82 ? -10.616 22.362 -9.479 1.00 8.37 83 THR A N 1
ATOM 646 C CA . THR A 1 82 ? -10.194 22.080 -8.113 1.00 8.91 83 THR A CA 1
ATOM 647 C C . THR A 1 82 ? -8.698 22.287 -7.967 1.00 9.14 83 THR A C 1
ATOM 648 O O . THR A 1 82 ? -7.929 22.207 -8.959 1.00 8.56 83 THR A O 1
ATOM 652 N N . VAL A 1 83 ? -8.263 22.554 -6.740 1.00 7.82 84 VAL A N 1
ATOM 653 C CA . VAL A 1 83 ? -6.889 22.648 -6.356 1.00 7.94 84 VAL A CA 1
ATOM 654 C C . VAL A 1 83 ? -6.668 21.937 -5.017 1.00 7.99 84 VAL A C 1
ATOM 655 O O . VAL A 1 83 ? -7.619 21.770 -4.232 1.00 8.10 84 VAL A O 1
ATOM 659 N N . PHE A 1 84 ? -5.450 21.564 -4.757 1.00 7.80 85 PHE A N 1
ATOM 660 C CA . PHE A 1 84 ? -5.018 21.146 -3.436 1.00 7.10 85 PHE A CA 1
ATOM 661 C C . PHE A 1 84 ? -4.710 22.353 -2.592 1.00 7.84 85 PHE A C 1
ATOM 662 O O . PHE A 1 84 ? -3.930 23.204 -2.996 1.00 9.88 85 PHE A O 1
ATOM 670 N N . VAL A 1 85 ? -5.388 22.437 -1.467 1.00 7.12 86 VAL A N 1
ATOM 671 C CA . VAL A 1 85 ? -5.295 23.557 -0.530 1.00 7.07 86 VAL A CA 1
ATOM 672 C C . VAL A 1 85 ? -4.575 23.113 0.767 1.00 7.73 86 VAL A C 1
ATOM 673 O O . VAL A 1 85 ? -4.994 22.139 1.405 1.00 9.74 86 VAL A O 1
ATOM 677 N N . GLU A 1 86 ? -3.539 23.848 1.152 1.00 7.98 87 GLU A N 1
ATOM 678 C CA . GLU A 1 86 ? -2.821 23.590 2.377 1.00 8.06 87 GLU A CA 1
ATOM 679 C C . GLU A 1 86 ? -3.506 24.365 3.518 1.00 7.81 87 GLU A C 1
ATOM 680 O O . GLU A 1 86 ? -3.821 25.546 3.386 1.00 9.21 87 GLU A O 1
ATOM 686 N N . THR A 1 87 ? -3.750 23.708 4.619 1.00 8.51 88 THR A N 1
ATOM 687 C CA . THR A 1 87 ? -4.357 24.274 5.829 1.00 8.39 88 THR A CA 1
ATOM 688 C C . THR A 1 87 ? -3.578 23.880 7.033 1.00 9.87 88 THR A C 1
ATOM 689 O O . THR A 1 87 ? -2.669 23.043 6.947 1.00 11.72 88 THR A O 1
ATOM 693 N N . ASP A 1 88 ? -3.927 24.435 8.189 1.00 9.56 89 ASP A N 1
ATOM 694 C CA . ASP A 1 88 ? -3.192 24.055 9.403 1.00 10.96 89 ASP A CA 1
ATOM 695 C C . ASP A 1 88 ? -3.456 22.612 9.822 1.00 12.94 89 ASP A C 1
ATOM 696 O O . ASP A 1 88 ? -2.728 22.124 10.712 1.00 15.98 89 ASP A O 1
ATOM 701 N N . VAL A 1 89 ? -4.483 21.954 9.258 1.00 11.95 90 VAL A N 1
ATOM 702 C CA . VAL A 1 89 ? -4.801 20.601 9.591 1.00 14.90 90 VAL A CA 1
ATOM 703 C C . VAL A 1 89 ? -4.852 19.655 8.394 1.00 16.41 90 VAL A C 1
ATOM 704 O O . VAL A 1 89 ? -5.360 18.497 8.456 1.00 22.07 90 VAL A O 1
ATOM 708 N N . GLY A 1 90 ? -3.991 19.883 7.505 1.00 14.71 91 GLY A N 1
ATOM 709 C CA . GLY A 1 90 ? -3.845 19.047 6.372 1.00 14.78 91 GLY A CA 1
ATOM 710 C C . GLY A 1 90 ? -4.206 19.653 5.049 1.00 12.31 91 GLY A C 1
ATOM 711 O O . GLY A 1 90 ? -4.666 20.744 4.932 1.00 14.91 91 GLY A O 1
ATOM 712 N N . ILE A 1 91 ? -4.021 18.819 4.028 1.00 11.86 92 ILE A N 1
ATOM 713 C CA . ILE A 1 91 ? -4.254 19.198 2.642 1.00 11.07 92 ILE A CA 1
ATOM 714 C C . ILE A 1 91 ? -5.608 18.764 2.247 1.00 11.34 92 ILE A C 1
ATOM 715 O O . ILE A 1 91 ? -5.962 17.609 2.468 1.00 14.72 92 ILE A O 1
ATOM 720 N N . LYS A 1 92 ? -6.362 19.651 1.571 1.00 10.54 93 LYS A N 1
ATOM 721 C CA A LYS A 1 92 ? -7.771 19.468 1.204 0.50 11.53 93 LYS A CA 1
ATOM 722 C CA B LYS A 1 92 ? -7.689 19.257 1.127 0.50 11.02 93 LYS A CA 1
ATOM 723 C C . LYS A 1 92 ? -7.919 19.706 -0.287 1.00 10.02 93 LYS A C 1
ATOM 724 O O . LYS A 1 92 ? -7.267 20.577 -0.823 1.00 13.86 93 LYS A O 1
ATOM 735 N N . ILE A 1 93 ? -8.876 19.102 -0.947 1.00 11.19 94 ILE A N 1
ATOM 736 C CA . ILE A 1 93 ? -9.178 19.421 -2.341 1.00 8.85 94 ILE A CA 1
ATOM 737 C C . ILE A 1 93 ? -10.420 20.334 -2.329 1.00 9.10 94 ILE A C 1
ATOM 738 O O . ILE A 1 93 ? -11.427 20.039 -1.732 1.00 10.77 94 ILE A O 1
ATOM 743 N N . ALA A 1 94 ? -10.335 21.445 -3.050 1.00 8.03 95 ALA A N 1
ATOM 744 C CA . ALA A 1 94 ? -11.420 22.430 -3.093 1.00 7.21 95 ALA A CA 1
ATOM 745 C C . ALA A 1 94 ? -11.584 23.027 -4.456 1.00 6.67 95 ALA A C 1
ATOM 746 O O . ALA A 1 94 ? -10.645 23.161 -5.206 1.00 8.65 95 ALA A O 1
ATOM 748 N N . LEU A 1 95 ? -12.813 23.486 -4.740 1.00 7.71 96 LEU A N 1
ATOM 749 C CA . LEU A 1 95 ? -13.099 24.249 -5.921 1.00 7.63 96 LEU A CA 1
ATOM 750 C C . LEU A 1 95 ? -12.497 25.637 -5.799 1.00 7.01 96 LEU A C 1
ATOM 751 O O . LEU A 1 95 ? -12.377 26.211 -4.725 1.00 8.57 96 LEU A O 1
ATOM 756 N N . ILE A 1 96 ? -12.199 26.212 -6.953 1.00 7.31 97 ILE A N 1
ATOM 757 C CA . ILE A 1 96 ? -11.697 27.608 -7.023 1.00 7.35 97 ILE A CA 1
ATOM 758 C C . ILE A 1 96 ? -12.195 28.190 -8.336 1.00 8.48 97 ILE A C 1
ATOM 759 O O . ILE A 1 96 ? -12.189 27.492 -9.352 1.00 10.40 97 ILE A O 1
ATOM 764 N N . TYR A 1 97 ? -12.613 29.464 -8.322 1.00 8.99 98 TYR A N 1
ATOM 765 C CA . TYR A 1 97 ? -13.038 30.187 -9.501 1.00 9.29 98 TYR A CA 1
ATOM 766 C C . TYR A 1 97 ? -11.898 31.019 -10.019 1.00 9.92 98 TYR A C 1
ATOM 767 O O . TYR A 1 97 ? -11.164 31.620 -9.265 1.00 11.00 98 TYR A O 1
ATOM 776 N N . PHE A 1 98 ? -11.836 31.157 -11.334 1.00 11.35 99 PHE A N 1
ATOM 777 C CA . PHE A 1 98 ? -10.766 31.976 -11.978 1.00 12.55 99 PHE A CA 1
ATOM 778 C C . PHE A 1 98 ? -11.273 32.580 -13.248 1.00 14.03 99 PHE A C 1
ATOM 779 O O . PHE A 1 98 ? -12.119 32.008 -13.909 1.00 13.94 99 PHE A O 1
ATOM 795 N N . ASN A 1 100 ? -9.667 33.633 -16.850 1.00 29.68 101 ASN A N 1
ATOM 796 C CA . ASN A 1 100 ? -8.471 33.794 -17.759 1.00 29.78 101 ASN A CA 1
ATOM 797 C C . ASN A 1 100 ? -8.272 35.216 -18.244 1.00 30.01 101 ASN A C 1
ATOM 798 O O . ASN A 1 100 ? -9.244 35.977 -18.395 1.00 28.91 101 ASN A O 1
ATOM 803 N N . PHE A 1 107 ? -3.539 42.727 -16.035 1.00 28.58 108 PHE A N 1
ATOM 804 C CA . PHE A 1 107 ? -3.722 42.818 -14.585 1.00 28.17 108 PHE A CA 1
ATOM 805 C C . PHE A 1 107 ? -2.373 42.914 -13.882 1.00 25.75 108 PHE A C 1
ATOM 806 O O . PHE A 1 107 ? -1.326 42.874 -14.556 1.00 25.78 108 PHE A O 1
ATOM 814 N N . THR A 1 108 ? -2.375 43.091 -12.561 1.00 22.26 109 THR A N 1
ATOM 815 C CA . THR A 1 108 ? -1.173 43.353 -11.840 1.00 21.91 109 THR A CA 1
ATOM 816 C C . THR A 1 108 ? -1.041 42.345 -10.703 1.00 17.53 109 THR A C 1
ATOM 817 O O . THR A 1 108 ? -1.977 42.156 -9.887 1.00 18.95 109 THR A O 1
ATOM 821 N N . LYS A 1 109 ? 0.130 41.756 -10.581 1.00 16.16 110 LYS A N 1
ATOM 822 C CA . LYS A 1 109 ? 0.333 40.745 -9.562 1.00 13.99 110 LYS A CA 1
ATOM 823 C C . LYS A 1 109 ? 0.352 41.365 -8.147 1.00 13.72 110 LYS A C 1
ATOM 824 O O . LYS A 1 109 ? 0.910 42.428 -7.915 1.00 16.83 110 LYS A O 1
ATOM 830 N N . ILE A 1 110 ? -0.244 40.619 -7.187 1.00 12.81 111 ILE A N 1
ATOM 831 C CA A ILE A 1 110 ? -0.225 40.933 -5.764 0.50 13.70 111 ILE A CA 1
ATOM 832 C CA B ILE A 1 110 ? -0.186 40.934 -5.751 0.50 12.41 111 ILE A CA 1
ATOM 833 C C . ILE A 1 110 ? 0.846 40.040 -5.140 1.00 13.13 111 ILE A C 1
ATOM 834 O O . ILE A 1 110 ? 0.664 38.849 -5.005 1.00 12.34 111 ILE A O 1
ATOM 843 N N . SER A 1 111 ? 2.011 40.622 -4.811 1.00 16.15 112 SER A N 1
ATOM 844 C CA . SER A 1 111 ? 3.140 39.848 -4.318 1.00 17.23 112 SER A CA 1
ATOM 845 C C . SER A 1 111 ? 2.866 38.958 -3.143 1.00 14.11 112 SER A C 1
ATOM 846 O O . SER A 1 111 ? 3.363 37.832 -3.040 1.00 16.84 112 SER A O 1
ATOM 849 N N . SER A 1 112 ? 2.034 39.450 -2.231 1.00 12.07 113 SER A N 1
ATOM 850 C CA . SER A 1 112 ? 1.738 38.712 -1.017 1.00 10.18 113 SER A CA 1
ATOM 851 C C . SER A 1 112 ? 0.845 37.482 -1.234 1.00 9.59 113 SER A C 1
ATOM 852 O O . SER A 1 112 ? 0.724 36.601 -0.356 1.00 9.74 113 SER A O 1
ATOM 855 N N . GLY A 1 113 ? 0.188 37.438 -2.382 1.00 8.04 114 GLY A N 1
ATOM 856 C CA . GLY A 1 113 ? -0.777 36.438 -2.639 1.00 7.28 114 GLY A CA 1
ATOM 857 C C . GLY A 1 113 ? -2.054 36.548 -1.815 1.00 6.00 114 GLY A C 1
ATOM 858 O O . GLY A 1 113 ? -2.888 35.635 -1.827 1.00 7.02 114 GLY A O 1
ATOM 859 N N . ASP A 1 114 ? -2.245 37.666 -1.130 1.00 6.34 115 ASP A N 1
ATOM 860 C CA . ASP A 1 114 ? -3.304 37.788 -0.138 1.00 6.19 115 ASP A CA 1
ATOM 861 C C . ASP A 1 114 ? -4.070 39.059 -0.383 1.00 6.27 115 ASP A C 1
ATOM 862 O O . ASP A 1 114 ? -3.568 40.173 -0.216 1.00 6.71 115 ASP A O 1
ATOM 867 N N . TRP A 1 115 ? -5.338 38.888 -0.817 1.00 5.83 116 TRP A N 1
ATOM 868 C CA . TRP A 1 115 ? -6.146 40.026 -1.175 1.00 6.84 116 TRP A CA 1
ATOM 869 C C . TRP A 1 115 ? -6.420 40.968 -0.014 1.00 6.85 116 TRP A C 1
ATOM 870 O O . TRP A 1 115 ? -6.448 42.174 -0.191 1.00 7.51 116 TRP A O 1
ATOM 881 N N . LYS A 1 116 ? -6.685 40.412 1.158 1.00 6.97 117 LYS A N 1
ATOM 882 C CA . LYS A 1 116 ? -6.901 41.275 2.322 1.00 7.39 117 LYS A CA 1
ATOM 883 C C . LYS A 1 116 ? -5.657 42.027 2.719 1.00 6.84 117 LYS A C 1
ATOM 884 O O . LYS A 1 116 ? -5.764 43.193 3.136 1.00 8.02 117 LYS A O 1
ATOM 890 N N . GLU A 1 117 ? -4.512 41.392 2.639 1.00 6.42 118 GLU A N 1
ATOM 891 C CA . GLU A 1 117 ? -3.267 42.093 2.927 1.00 7.75 118 GLU A CA 1
ATOM 892 C C . GLU A 1 117 ? -3.077 43.193 1.898 1.00 7.30 118 GLU A C 1
ATOM 893 O O . GLU A 1 117 ? -2.743 44.327 2.264 1.00 8.37 118 GLU A O 1
ATOM 899 N N . HIS A 1 118 ? -3.419 42.941 0.645 1.00 6.49 119 HIS A N 1
ATOM 900 C CA . HIS A 1 118 ? -3.282 43.927 -0.397 1.00 7.41 119 HIS A CA 1
ATOM 901 C C . HIS A 1 118 ? -4.206 45.092 -0.095 1.00 7.03 119 HIS A C 1
ATOM 902 O O . HIS A 1 118 ? -3.857 46.262 -0.324 1.00 8.01 119 HIS A O 1
ATOM 909 N N . GLN A 1 119 ? -5.442 44.834 0.314 1.00 7.42 120 GLN A N 1
ATOM 910 C CA . GLN A 1 119 ? -6.404 45.928 0.615 1.00 8.06 120 GLN A CA 1
ATOM 911 C C . GLN A 1 119 ? -5.894 46.793 1.755 1.00 6.75 120 GLN A C 1
ATOM 912 O O . GLN A 1 119 ? -5.980 47.984 1.723 1.00 9.00 120 GLN A O 1
ATOM 926 N N . ILE A 1 121 ? -2.705 47.328 2.751 1.00 7.49 122 ILE A N 1
ATOM 927 C CA A ILE A 1 121 ? -1.570 48.150 2.415 0.50 8.71 122 ILE A CA 1
ATOM 928 C CA B ILE A 1 121 ? -1.548 48.098 2.365 0.50 7.96 122 ILE A CA 1
ATOM 929 C C . ILE A 1 121 ? -1.929 49.143 1.328 1.00 9.86 122 ILE A C 1
ATOM 930 O O . ILE A 1 121 ? -1.594 50.325 1.449 1.00 11.34 122 ILE A O 1
ATOM 939 N N . SER A 1 122 ? -2.609 48.730 0.252 1.00 9.23 123 SER A N 1
ATOM 940 C CA . SER A 1 122 ? -2.848 49.624 -0.869 1.00 10.40 123 SER A CA 1
ATOM 941 C C . SER A 1 122 ? -3.840 50.744 -0.510 1.00 10.41 123 SER A C 1
ATOM 942 O O . SER A 1 122 ? -3.814 51.801 -1.150 1.00 13.09 123 SER A O 1
ATOM 945 N N . LYS A 1 123 ? -4.692 50.540 0.473 1.00 10.33 124 LYS A N 1
ATOM 946 C CA . LYS A 1 123 ? -5.621 51.582 0.921 1.00 11.38 124 LYS A CA 1
ATOM 947 C C . LYS A 1 123 ? -5.106 52.267 2.204 1.00 11.21 124 LYS A C 1
ATOM 948 O O . LYS A 1 123 ? -5.858 53.074 2.792 1.00 14.05 124 LYS A O 1
ATOM 954 N N . SER A 1 124 ? -3.881 51.979 2.624 1.00 9.82 125 SER A N 1
ATOM 955 C CA A SER A 1 124 ? -3.285 52.599 3.791 0.50 9.48 125 SER A CA 1
ATOM 956 C CA B SER A 1 124 ? -3.289 52.526 3.832 0.50 9.84 125 SER A CA 1
ATOM 957 C C . SER A 1 124 ? -4.300 52.596 4.958 1.00 8.72 125 SER A C 1
ATOM 958 O O . SER A 1 124 ? -4.533 53.622 5.611 1.00 10.11 125 SER A O 1
ATOM 963 N N . LYS A 1 125 ? -4.795 51.425 5.285 1.00 8.74 126 LYS A N 1
ATOM 964 C CA . LYS A 1 125 ? -5.839 51.323 6.304 1.00 9.05 126 LYS A CA 1
ATOM 965 C C . LYS A 1 125 ? -5.357 51.895 7.621 1.00 7.76 126 LYS A C 1
ATOM 966 O O . LYS A 1 125 ? -4.310 51.529 8.121 1.00 8.49 126 LYS A O 1
ATOM 972 N N . ASN A 1 126 ? -6.220 52.742 8.213 1.00 8.04 127 ASN A N 1
ATOM 973 C CA . ASN A 1 126 ? -5.802 53.497 9.405 1.00 7.55 127 ASN A CA 1
ATOM 974 C C . ASN A 1 126 ? -7.049 53.787 10.241 1.00 8.53 127 ASN A C 1
ATOM 975 O O . ASN A 1 126 ? -7.959 54.401 9.716 1.00 9.73 127 ASN A O 1
ATOM 980 N N . PRO A 1 127 ? -7.126 53.346 11.492 1.00 9.08 128 PRO A N 1
ATOM 981 C CA . PRO A 1 127 ? -6.127 52.577 12.192 1.00 8.57 128 PRO A CA 1
ATOM 982 C C . PRO A 1 127 ? -6.116 51.110 11.760 1.00 7.13 128 PRO A C 1
ATOM 983 O O . PRO A 1 127 ? -6.983 50.658 11.016 1.00 8.14 128 PRO A O 1
ATOM 987 N N . ILE A 1 128 ? -5.145 50.383 12.278 1.00 7.72 129 ILE A N 1
ATOM 988 C CA A ILE A 1 128 ? -5.039 48.961 12.199 0.50 7.40 129 ILE A CA 1
ATOM 989 C CA B ILE A 1 128 ? -5.175 48.938 12.203 0.50 8.30 129 ILE A CA 1
ATOM 990 C C . ILE A 1 128 ? -5.376 48.394 13.612 1.00 7.19 129 ILE A C 1
ATOM 991 O O . ILE A 1 128 ? -4.813 48.923 14.577 1.00 8.60 129 ILE A O 1
ATOM 1000 N N . TYR A 1 129 ? -6.196 47.336 13.700 1.00 7.69 130 TYR A N 1
ATOM 1001 C CA . TYR A 1 129 ? -6.382 46.616 14.960 1.00 8.52 130 TYR A CA 1
ATOM 1002 C C . TYR A 1 129 ? -5.458 45.400 14.826 1.00 7.43 130 TYR A C 1
ATOM 1003 O O . TYR A 1 129 ? -5.660 44.517 14.003 1.00 8.75 130 TYR A O 1
ATOM 1012 N N . TYR A 1 130 ? -4.423 45.384 15.647 1.00 6.75 131 TYR A N 1
ATOM 1013 C CA . TYR A 1 130 ? -3.319 44.437 15.628 1.00 6.20 131 TYR A CA 1
ATOM 1014 C C . TYR A 1 130 ? -3.415 43.505 16.834 1.00 6.89 131 TYR A C 1
ATOM 1015 O O . TYR A 1 130 ? -3.378 43.947 17.988 1.00 7.57 131 TYR A O 1
ATOM 1024 N N . PHE A 1 131 ? -3.545 42.201 16.547 1.00 6.50 132 PHE A N 1
ATOM 1025 C CA . PHE A 1 131 ? -3.687 41.154 17.590 1.00 6.34 132 PHE A CA 1
ATOM 1026 C C . PHE A 1 131 ? -2.340 40.457 17.838 1.00 6.86 132 PHE A C 1
ATOM 1027 O O . PHE A 1 131 ? -1.803 39.802 16.917 1.00 7.90 132 PHE A O 1
ATOM 1035 N N . ALA A 1 132 ? -1.817 40.651 19.032 1.00 7.25 133 ALA A N 1
ATOM 1036 C CA . ALA A 1 132 ? -0.570 40.057 19.433 1.00 7.99 133 ALA A CA 1
ATOM 1037 C C . ALA A 1 132 ? -0.833 38.948 20.437 1.00 7.97 133 ALA A C 1
ATOM 1038 O O . ALA A 1 132 ? -1.557 39.158 21.421 1.00 9.42 133 ALA A O 1
ATOM 1040 N N . TYR A 1 133 ? -0.167 37.823 20.268 1.00 8.11 134 TYR A N 1
ATOM 1041 C CA . TYR A 1 133 ? -0.365 36.636 21.097 1.00 8.09 134 TYR A CA 1
ATOM 1042 C C . TYR A 1 133 ? 0.926 36.128 21.724 1.00 8.40 134 TYR A C 1
ATOM 1043 O O . TYR A 1 133 ? 0.900 35.144 22.462 1.00 9.08 134 TYR A O 1
ATOM 1052 N N . GLY A 1 134 ? 2.045 36.751 21.419 1.00 9.60 135 GLY A N 1
ATOM 1053 C CA . GLY A 1 134 ? 3.305 36.345 21.981 1.00 11.12 135 GLY A CA 1
ATOM 1054 C C . GLY A 1 134 ? 4.103 37.519 22.516 1.00 9.76 135 GLY A C 1
ATOM 1055 O O . GLY A 1 134 ? 3.613 38.261 23.296 1.00 10.81 135 GLY A O 1
ATOM 1056 N N . SER A 1 135 ? 5.398 37.606 22.116 1.00 11.25 136 SER A N 1
ATOM 1057 C CA . SER A 1 135 ? 6.267 38.644 22.703 1.00 11.08 136 SER A CA 1
ATOM 1058 C C . SER A 1 135 ? 5.866 40.057 22.314 1.00 9.86 136 SER A C 1
ATOM 1059 O O . SER A 1 135 ? 6.248 40.982 23.008 1.00 11.13 136 SER A O 1
ATOM 1062 N N . CYS A 1 136 ? 5.022 40.212 21.282 1.00 9.09 137 CYS A N 1
ATOM 1063 C CA . CYS A 1 136 ? 4.469 41.546 21.010 1.00 9.22 137 CYS A CA 1
ATOM 1064 C C . CYS A 1 136 ? 3.417 41.971 22.044 1.00 8.64 137 CYS A C 1
ATOM 1065 O O . CYS A 1 136 ? 2.952 43.106 21.963 1.00 10.39 137 CYS A O 1
ATOM 1076 N N . ASP A 1 138 ? 4.467 42.174 25.120 1.00 10.92 139 ASP A N 1
ATOM 1077 C CA . ASP A 1 138 ? 5.385 42.937 25.957 1.00 12.20 139 ASP A CA 1
ATOM 1078 C C . ASP A 1 138 ? 5.884 44.166 25.229 1.00 11.56 139 ASP A C 1
ATOM 1079 O O . ASP A 1 138 ? 5.753 44.249 23.984 1.00 13.65 139 ASP A O 1
ATOM 1084 N N . ASN A 1 139 ? 6.397 45.112 25.958 1.00 13.30 140 ASN A N 1
ATOM 1085 C CA . ASN A 1 139 ? 6.812 46.379 25.379 1.00 13.18 140 ASN A CA 1
ATOM 1086 C C . ASN A 1 139 ? 8.308 46.650 25.294 1.00 14.25 140 ASN A C 1
ATOM 1087 O O . ASN A 1 139 ? 8.668 47.673 24.750 1.00 13.95 140 ASN A O 1
ATOM 1092 N N . ALA A 1 140 ? 9.164 45.785 25.828 1.00 15.09 141 ALA A N 1
ATOM 1093 C CA . ALA A 1 140 ? 10.577 46.166 25.888 1.00 15.36 141 ALA A CA 1
ATOM 1094 C C . ALA A 1 140 ? 11.196 46.315 24.501 1.00 15.66 141 ALA A C 1
ATOM 1095 O O . ALA A 1 140 ? 11.906 47.269 24.262 1.00 17.23 141 ALA A O 1
ATOM 1097 N N . ARG A 1 141 ? 10.921 45.418 23.566 1.00 13.50 142 ARG A N 1
ATOM 1098 C CA . ARG A 1 141 ? 11.473 45.506 22.201 1.00 13.95 142 ARG A CA 1
ATOM 1099 C C . ARG A 1 141 ? 10.872 46.742 21.514 1.00 11.92 142 ARG A C 1
ATOM 1100 O O . ARG A 1 141 ? 11.596 47.434 20.832 1.00 13.84 142 ARG A O 1
ATOM 1108 N N . PHE A 1 142 ? 9.588 47.024 21.703 1.00 11.66 143 PHE A N 1
ATOM 1109 C CA . PHE A 1 142 ? 9.031 48.260 21.157 1.00 10.53 143 PHE A CA 1
ATOM 1110 C C . PHE A 1 142 ? 9.830 49.454 21.631 1.00 12.70 143 PHE A C 1
ATOM 1111 O O . PHE A 1 142 ? 10.145 50.385 20.883 1.00 12.18 143 PHE A O 1
ATOM 1119 N N . GLN A 1 143 ? 10.066 49.501 22.929 1.00 14.00 144 GLN A N 1
ATOM 1120 C CA . GLN A 1 143 ? 10.779 50.656 23.519 1.00 14.51 144 GLN A CA 1
ATOM 1121 C C . GLN A 1 143 ? 12.172 50.769 22.915 1.00 15.42 144 GLN A C 1
ATOM 1122 O O . GLN A 1 143 ? 12.628 51.865 22.601 1.00 17.75 144 GLN A O 1
ATOM 1128 N N . LYS A 1 144 ? 12.907 49.666 22.780 1.00 15.10 145 LYS A N 1
ATOM 1129 C CA . LYS A 1 144 ? 14.260 49.682 22.174 1.00 17.96 145 LYS A CA 1
ATOM 1130 C C . LYS A 1 144 ? 14.283 50.179 20.741 1.00 18.28 145 LYS A C 1
ATOM 1131 O O . LYS A 1 144 ? 15.237 50.809 20.319 1.00 20.17 145 LYS A O 1
ATOM 1137 N N . ALA A 1 145 ? 13.215 49.887 19.990 1.00 15.35 146 ALA A N 1
ATOM 1138 C CA . ALA A 1 145 ? 13.099 50.285 18.617 1.00 15.24 146 ALA A CA 1
ATOM 1139 C C . ALA A 1 145 ? 12.524 51.705 18.490 1.00 15.10 146 ALA A C 1
ATOM 1140 O O . ALA A 1 145 ? 12.431 52.204 17.387 1.00 17.01 146 ALA A O 1
ATOM 1142 N N . GLY A 1 146 ? 12.103 52.340 19.600 1.00 13.10 147 GLY A N 1
ATOM 1143 C CA . GLY A 1 146 ? 11.529 53.666 19.526 1.00 13.81 147 GLY A CA 1
ATOM 1144 C C . GLY A 1 146 ? 10.136 53.735 18.983 1.00 12.78 147 GLY A C 1
ATOM 1145 O O . GLY A 1 146 ? 9.699 54.777 18.517 1.00 14.83 147 GLY A O 1
ATOM 1146 N N . VAL A 1 147 ? 9.409 52.618 19.026 1.00 11.44 148 VAL A N 1
ATOM 1147 C CA . VAL A 1 147 ? 8.051 52.550 18.539 1.00 11.38 148 VAL A CA 1
ATOM 1148 C C . VAL A 1 147 ? 6.967 52.340 19.570 1.00 10.90 148 VAL A C 1
ATOM 1149 O O . VAL A 1 147 ? 5.794 52.127 19.242 1.00 10.78 148 VAL A O 1
ATOM 1153 N N . ASP A 1 148 ? 7.336 52.295 20.842 1.00 11.16 149 ASP A N 1
ATOM 1154 C CA . ASP A 1 148 ? 6.329 52.018 21.881 1.00 10.89 149 ASP A CA 1
ATOM 1155 C C . ASP A 1 148 ? 5.213 53.017 21.911 1.00 10.01 149 ASP A C 1
ATOM 1156 O O . ASP A 1 148 ? 4.106 52.666 22.293 1.00 11.92 149 ASP A O 1
ATOM 1161 N N . HIS A 1 149 ? 5.478 54.245 21.491 1.00 11.62 150 HIS A N 1
ATOM 1162 C CA . HIS A 1 149 ? 4.442 55.239 21.374 1.00 11.14 150 HIS A CA 1
ATOM 1163 C C . HIS A 1 149 ? 3.253 54.810 20.517 1.00 9.91 150 HIS A C 1
ATOM 1164 O O . HIS A 1 149 ? 2.149 55.334 20.696 1.00 12.09 150 HIS A O 1
ATOM 1171 N N . TYR A 1 150 ? 3.465 53.850 19.607 1.00 9.95 151 TYR A N 1
ATOM 1172 C CA . TYR A 1 150 ? 2.383 53.313 18.766 1.00 9.05 151 TYR A CA 1
ATOM 1173 C C . TYR A 1 150 ? 1.544 52.240 19.463 1.00 9.04 151 TYR A C 1
ATOM 1174 O O . TYR A 1 150 ? 0.491 51.912 18.994 1.00 10.19 151 TYR A O 1
ATOM 1183 N N . PHE A 1 151 ? 2.069 51.677 20.576 1.00 9.79 152 PHE A N 1
ATOM 1184 C CA . PHE A 1 151 ? 1.561 50.466 21.204 1.00 9.80 152 PHE A CA 1
ATOM 1185 C C . PHE A 1 151 ? 1.048 50.846 22.607 1.00 9.95 152 PHE A C 1
ATOM 1186 O O . PHE A 1 151 ? 0.963 50.007 23.508 1.00 11.89 152 PHE A O 1
ATOM 1194 N N . GLN A 1 152 ? 0.589 52.094 22.761 1.00 10.58 153 GLN A N 1
ATOM 1195 C CA . GLN A 1 152 ? 0.066 52.617 24.049 1.00 11.55 153 GLN A CA 1
ATOM 1196 C C . GLN A 1 152 ? -1.446 52.859 24.028 1.00 12.48 153 GLN A C 1
ATOM 1197 O O . GLN A 1 152 ? -2.018 53.537 24.898 1.00 14.28 153 GLN A O 1
ATOM 1203 N N . ASP A 1 153 ? -2.108 52.290 23.023 1.00 10.75 154 ASP A N 1
ATOM 1204 C CA . ASP A 1 153 ? -3.597 52.366 22.965 1.00 10.62 154 ASP A CA 1
ATOM 1205 C C . ASP A 1 153 ? -4.125 50.924 22.782 1.00 10.71 154 ASP A C 1
ATOM 1206 O O . ASP A 1 153 ? -4.750 50.568 21.766 1.00 11.09 154 ASP A O 1
ATOM 1211 N N . PRO A 1 154 ? -3.860 50.070 23.764 1.00 11.25 155 PRO A N 1
ATOM 1212 C CA . PRO A 1 154 ? -4.426 48.722 23.738 1.00 11.88 155 PRO A CA 1
ATOM 1213 C C . PRO A 1 154 ? -5.933 48.808 23.883 1.00 11.27 155 PRO A C 1
ATOM 1214 O O . PRO A 1 154 ? -6.460 49.480 24.769 1.00 13.43 155 PRO A O 1
ATOM 1218 N N . VAL A 1 155 ? -6.609 48.055 23.048 1.00 10.46 156 VAL A N 1
ATOM 1219 C CA . VAL A 1 155 ? -8.003 47.787 23.264 1.00 13.30 156 VAL A CA 1
ATOM 1220 C C . VAL A 1 155 ? -8.098 46.842 24.461 1.00 14.40 156 VAL A C 1
ATOM 1221 O O . VAL A 1 155 ? -8.973 47.056 25.306 1.00 18.69 156 VAL A O 1
ATOM 1225 N N . GLY A 1 156 ? -7.152 45.922 24.587 1.00 16.00 157 GLY A N 1
ATOM 1226 C CA . GL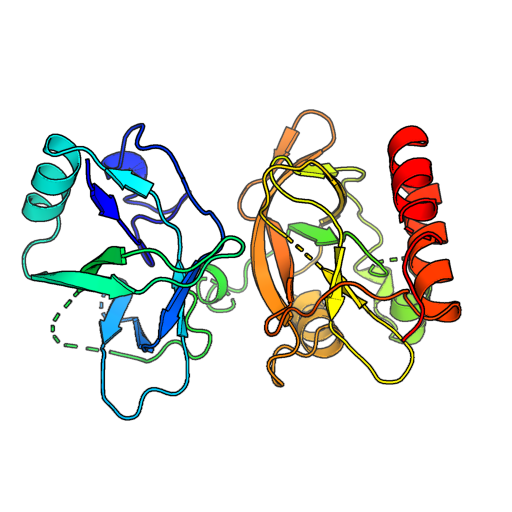Y A 1 156 ? -7.013 45.034 25.731 1.00 18.20 157 GLY A CA 1
ATOM 1227 C C . GLY A 1 156 ? -7.147 43.587 25.332 1.00 15.24 157 GLY A C 1
ATOM 1228 O O . GLY A 1 156 ? -6.962 43.190 24.190 1.00 14.45 157 GLY A O 1
ATOM 1229 N N . ARG A 1 157 ? -7.420 42.803 26.356 1.00 14.46 158 ARG A N 1
ATOM 1230 C CA A ARG A 1 157 ? -7.503 41.368 26.226 0.50 14.67 158 ARG A CA 1
ATOM 1231 C CA B ARG A 1 157 ? -7.494 41.380 26.239 0.50 13.71 158 ARG A CA 1
ATOM 1232 C C . ARG A 1 157 ? -8.512 41.016 25.198 1.00 12.45 158 ARG A C 1
ATOM 1233 O O . ARG A 1 157 ? -9.633 41.538 25.161 1.00 14.65 158 ARG A O 1
ATOM 1248 N N . ALA A 1 158 ? -8.160 40.071 24.346 1.00 12.17 159 ALA A N 1
ATOM 1249 C CA . ALA A 1 158 ? -9.013 39.640 23.341 1.00 14.39 159 ALA A CA 1
ATOM 1250 C C . ALA A 1 158 ? -8.949 38.122 23.260 1.00 13.52 159 ALA A C 1
ATOM 1251 O O . ALA A 1 158 ? -7.904 37.488 23.413 1.00 14.72 159 ALA A O 1
ATOM 1253 N N . VAL A 1 159 ? -10.095 37.555 22.999 1.00 14.63 160 VAL A N 1
ATOM 1254 C CA . VAL A 1 159 ? -10.261 36.134 22.924 1.00 14.98 160 VAL A CA 1
ATOM 1255 C C . VAL A 1 159 ? -10.400 35.764 21.440 1.00 14.69 160 VAL A C 1
ATOM 1256 O O . VAL A 1 159 ? -11.156 36.422 20.692 1.00 14.74 160 VAL A O 1
ATOM 1260 N N . LEU A 1 160 ? -9.724 34.661 21.052 1.00 13.29 161 LEU A N 1
ATOM 1261 C CA . LEU A 1 160 ? -9.783 34.144 19.681 1.00 13.07 161 LEU A CA 1
ATOM 1262 C C . LEU A 1 160 ? -10.186 32.682 19.725 1.00 12.53 161 LEU A C 1
ATOM 1263 O O . LEU A 1 160 ? -9.403 31.817 20.124 1.00 13.23 161 LEU A O 1
ATOM 1268 N N . LYS A 1 161 ? -11.379 32.391 19.232 1.00 15.21 162 LYS A N 1
ATOM 1269 C CA A LYS A 1 161 ? -11.912 31.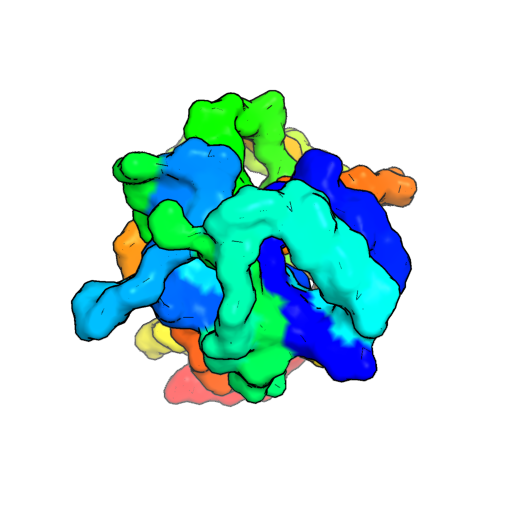034 19.168 0.50 13.06 162 LYS A CA 1
ATOM 1270 C CA B LYS A 1 161 ? -11.795 30.973 19.283 0.50 15.04 162 LYS A CA 1
ATOM 1271 C C . LYS A 1 161 ? -11.330 30.323 17.953 1.00 13.79 162 LYS A C 1
ATOM 1272 O O . LYS A 1 161 ? -11.249 30.933 16.885 1.00 14.34 162 LYS A O 1
ATOM 1283 N N . GLY A 1 162 ? -10.941 29.083 18.088 1.00 12.48 163 GLY A N 1
ATOM 1284 C CA . GLY A 1 162 ? -10.545 28.229 17.015 1.00 12.01 163 GLY A CA 1
ATOM 1285 C C . GLY A 1 162 ? -9.070 27.985 16.814 1.00 11.27 163 GLY A C 1
ATOM 1286 O O . GLY A 1 162 ? -8.664 27.242 15.927 1.00 11.12 163 GLY A O 1
ATOM 1287 N N . TYR A 1 163 ? -8.261 28.671 17.607 1.00 9.46 164 TYR A N 1
ATOM 1288 C CA . TYR A 1 163 ? -6.794 28.665 17.491 1.00 8.39 164 TYR A CA 1
ATOM 1289 C C . TYR A 1 163 ? -6.164 28.347 18.820 1.00 9.06 164 TYR A C 1
ATOM 1290 O O . TYR A 1 163 ? -6.727 28.715 19.863 1.00 9.90 164 TYR A O 1
ATOM 1299 N N . THR A 1 164 ? -5.011 27.731 18.791 1.00 8.85 165 THR A N 1
ATOM 1300 C CA . THR A 1 164 ? -4.118 27.531 19.922 1.00 9.15 165 THR A CA 1
ATOM 1301 C C . THR A 1 164 ? -2.809 28.175 19.708 1.00 8.02 165 THR A C 1
ATOM 1302 O O . THR A 1 164 ? -2.236 28.105 18.646 1.00 8.86 165 THR A O 1
ATOM 1306 N N . THR A 1 165 ? -2.302 28.823 20.754 1.00 9.35 166 THR A N 1
ATOM 1307 C CA . THR A 1 165 ? -0.941 29.384 20.699 1.00 8.85 166 THR A CA 1
ATOM 1308 C C . THR A 1 165 ? 0.069 28.242 20.851 1.00 9.08 166 THR A C 1
ATOM 1309 O O . THR A 1 165 ? 0.052 27.480 21.822 1.00 10.83 166 THR A O 1
ATOM 1313 N N . ARG A 1 166 ? 0.921 28.108 19.840 1.00 9.71 167 ARG A N 1
ATOM 1314 C CA . ARG A 1 166 ? 1.876 27.010 19.775 1.00 10.28 167 ARG A CA 1
ATOM 1315 C C . ARG A 1 166 ? 3.210 27.493 19.272 1.00 9.91 167 ARG A C 1
ATOM 1316 O O . ARG A 1 166 ? 3.292 28.523 18.635 1.00 13.88 167 ARG A O 1
ATOM 1324 N N . PHE A 1 167 ? 4.275 26.765 19.562 1.00 9.63 168 PHE A N 1
ATOM 1325 C CA . PHE A 1 167 ? 5.640 27.225 19.364 1.00 10.08 168 PHE A CA 1
ATOM 1326 C C . PHE A 1 167 ? 6.242 26.463 18.179 1.00 9.92 168 PHE A C 1
ATOM 1327 O O . PHE A 1 167 ? 6.986 25.507 18.365 1.00 10.99 168 PHE A O 1
ATOM 1335 N N . THR A 1 168 ? 5.845 26.887 16.969 1.00 10.03 169 THR A N 1
ATOM 1336 C CA . THR A 1 168 ? 6.079 26.127 15.765 1.00 10.17 169 THR A CA 1
ATOM 1337 C C . THR A 1 168 ? 7.179 26.700 14.866 1.00 10.08 169 THR A C 1
ATOM 1338 O O . THR A 1 168 ? 7.511 26.055 13.864 1.00 11.27 169 THR A O 1
ATOM 1342 N N . LEU A 1 169 ? 7.727 27.869 15.167 1.00 10.17 170 LEU A N 1
ATOM 1343 C CA . LEU A 1 169 ? 8.841 28.426 14.372 1.00 10.71 170 LEU A CA 1
ATOM 1344 C C . LEU A 1 169 ? 10.113 27.906 14.961 1.00 13.21 170 LEU A C 1
ATOM 1345 O O . LEU A 1 169 ? 10.402 28.174 16.115 1.00 15.49 170 LEU A O 1
ATOM 1350 N N . LYS A 1 170 ? 10.871 27.153 14.194 1.00 14.47 171 LYS A N 1
ATOM 1351 C CA . LYS A 1 170 ? 12.099 26.621 14.759 1.00 17.75 171 LYS A CA 1
ATOM 1352 C C . LYS A 1 170 ? 13.294 27.546 14.465 1.00 17.75 171 LYS A C 1
ATOM 1353 O O . LYS A 1 170 ? 13.594 27.910 13.337 1.00 21.75 171 LYS A O 1
ATOM 1359 N N . ARG A 1 171 ? 13.974 27.885 15.538 1.00 17.81 172 ARG A N 1
ATOM 1360 C CA . ARG A 1 171 ? 15.212 28.647 15.465 1.00 17.83 172 ARG A CA 1
ATOM 1361 C C . ARG A 1 171 ? 16.279 27.870 16.225 1.00 20.72 172 ARG A C 1
ATOM 1362 O O . ARG A 1 171 ? 16.030 26.901 16.938 1.00 19.66 172 ARG A O 1
ATOM 1370 N N . GLU A 1 172 ? 17.501 28.339 16.067 1.00 21.43 173 GLU A N 1
ATOM 1371 C CA . GLU A 1 172 ? 18.612 27.615 16.671 1.00 23.29 173 GLU A CA 1
ATOM 1372 C C . GLU A 1 172 ? 18.523 27.597 18.183 1.00 22.43 173 GLU A C 1
ATOM 1373 O O . GLU A 1 172 ? 18.914 26.566 18.801 1.00 25.26 173 GLU A O 1
ATOM 1379 N N . ASP A 1 173 ? 17.989 28.659 18.808 1.00 20.04 174 ASP A N 1
ATOM 1380 C CA . ASP A 1 173 ? 17.948 28.780 20.261 1.00 19.88 174 ASP A CA 1
ATOM 1381 C C . ASP A 1 173 ? 16.636 28.295 20.877 1.00 19.32 174 ASP A C 1
ATOM 1382 O O . ASP A 1 173 ? 16.466 28.342 22.068 1.00 19.81 174 ASP A O 1
ATOM 1387 N N . GLY A 1 174 ? 15.769 27.702 20.097 1.00 16.78 175 GLY A N 1
ATOM 1388 C CA . GLY A 1 174 ? 14.455 27.383 20.546 1.00 14.78 175 GLY A CA 1
ATOM 1389 C C . GLY A 1 174 ? 13.394 27.881 19.590 1.00 13.89 175 GLY A C 1
ATOM 1390 O O . GLY A 1 174 ? 13.693 28.458 18.562 1.00 18.07 175 GLY A O 1
ATOM 1391 N N . SER A 1 175 ? 12.159 27.736 19.959 1.00 12.90 176 SER A N 1
ATOM 1392 C CA A SER A 1 175 ? 11.017 28.086 19.141 0.50 11.17 176 SER A CA 1
ATOM 1393 C CA B SER A 1 175 ? 11.120 28.116 19.014 0.50 13.55 176 SER A CA 1
ATOM 1394 C C . SER A 1 175 ? 10.567 29.549 19.301 1.00 12.25 176 SER A C 1
ATOM 1395 O O . SER A 1 175 ? 11.018 30.280 20.217 1.00 16.03 176 SER A O 1
ATOM 1400 N N . ARG A 1 176 ? 9.768 30.019 18.348 1.00 10.75 177 ARG A N 1
ATOM 1401 C CA . ARG A 1 176 ? 8.945 31.218 18.525 1.00 10.00 177 ARG A CA 1
ATOM 1402 C C . ARG A 1 176 ? 7.477 30.846 18.355 1.00 9.14 177 ARG A C 1
ATOM 1403 O O . ARG A 1 176 ? 7.138 29.795 17.812 1.00 9.75 177 ARG A O 1
ATOM 1411 N N . ALA A 1 177 ? 6.614 31.726 18.807 1.00 8.90 178 ALA A N 1
ATOM 1412 C CA . ALA A 1 177 ? 5.194 31.524 18.870 1.00 8.64 178 ALA A CA 1
ATOM 1413 C C . ALA A 1 177 ? 4.482 31.615 17.524 1.00 7.53 178 ALA A C 1
ATOM 1414 O O . ALA A 1 177 ? 4.953 32.223 16.590 1.00 9.01 178 ALA A O 1
ATOM 1416 N N . ASP A 1 178 ? 3.301 31.079 17.528 1.00 7.72 179 ASP A N 1
ATOM 1417 C CA . ASP A 1 178 ? 2.420 30.917 16.378 1.00 7.88 179 ASP A CA 1
ATOM 1418 C C . ASP A 1 178 ? 1.019 30.710 16.915 1.00 7.73 179 ASP A C 1
ATOM 1419 O O . ASP A 1 178 ? 0.856 30.449 18.105 1.00 8.49 179 ASP A O 1
ATOM 1432 N N . LEU A 1 180 ? -2.069 28.108 15.759 1.00 8.19 181 LEU A N 1
ATOM 1433 C CA . LEU A 1 180 ? -2.496 27.031 14.865 1.00 8.56 181 LEU A CA 1
ATOM 1434 C C . LEU A 1 180 ? -3.989 26.955 14.864 1.00 8.92 181 LEU A C 1
ATOM 1435 O O . LEU A 1 180 ? -4.608 26.945 15.935 1.00 9.01 181 LEU A O 1
ATOM 1440 N N . GLU A 1 181 ? -4.620 26.915 13.677 1.00 9.41 182 GLU A N 1
ATOM 1441 C CA . GLU A 1 181 ? -6.092 26.860 13.576 1.00 8.32 182 GLU A CA 1
ATOM 1442 C C . GLU A 1 181 ? -6.515 25.401 13.727 1.00 9.37 182 GLU A C 1
ATOM 1443 O O . GLU A 1 181 ? -6.807 24.706 12.767 1.00 11.85 182 GLU A O 1
ATOM 1449 N N . ASP A 1 182 ? -6.547 24.942 14.981 1.00 9.65 183 ASP A N 1
ATOM 1450 C CA . ASP A 1 182 ? -6.744 23.546 15.326 1.00 11.03 183 ASP A CA 1
ATOM 1451 C C . ASP A 1 182 ? -7.960 23.284 16.180 1.00 11.61 183 ASP A C 1
ATOM 1452 O O . ASP A 1 182 ? -8.140 22.165 16.693 1.00 13.80 183 ASP A O 1
ATOM 1457 N N . GLY A 1 183 ? -8.788 24.313 16.381 1.00 12.62 184 GLY A N 1
ATOM 1458 C CA . GLY A 1 183 ? -10.055 24.196 17.115 1.00 13.56 184 GLY A CA 1
ATOM 1459 C C . GLY A 1 183 ? -9.914 24.517 18.579 1.00 14.53 184 GLY A C 1
ATOM 1460 O O . GLY A 1 183 ? -10.874 24.313 19.320 1.00 18.13 184 GLY A O 1
ATOM 1461 N N . GLY A 1 184 ? -8.745 24.913 19.053 1.00 13.96 185 GLY A N 1
ATOM 1462 C CA . GLY A 1 184 ? -8.538 25.295 20.442 1.00 14.73 185 GLY A CA 1
ATOM 1463 C C . GLY A 1 184 ? -9.119 26.708 20.660 1.00 13.52 185 GLY A C 1
ATOM 1464 O O . GLY A 1 184 ? -9.920 27.250 19.884 1.00 14.95 185 GLY A O 1
ATOM 1465 N N . THR A 1 185 ? -8.737 27.308 21.765 1.00 14.71 186 THR A N 1
ATOM 1466 C CA A THR A 1 185 ? -9.080 28.720 22.075 0.50 13.95 186 THR A CA 1
ATOM 1467 C CA B THR A 1 185 ? -9.067 28.741 22.037 0.50 14.68 186 THR A CA 1
ATOM 1468 C C . THR A 1 185 ? -7.862 29.365 22.651 1.00 14.10 186 THR A C 1
ATOM 1469 O O . THR A 1 185 ? -7.075 28.713 23.332 1.00 16.25 186 THR A O 1
ATOM 1476 N N . THR A 1 186 ? -7.651 30.619 22.336 1.00 11.70 187 THR A N 1
ATOM 1477 C CA . THR A 1 186 ? -6.539 31.346 22.853 1.00 11.06 187 THR A CA 1
ATOM 1478 C C . THR A 1 186 ? -6.846 32.796 23.176 1.00 10.81 187 THR A C 1
ATOM 1479 O O . THR A 1 186 ? -7.984 33.237 22.951 1.00 13.10 187 THR A O 1
ATOM 1483 N N . GLU A 1 187 ? -5.861 33.513 23.737 1.00 10.02 188 GLU A N 1
ATOM 1484 C CA . GLU A 1 187 ? -5.993 34.900 24.100 1.00 11.01 188 GLU A CA 1
ATOM 1485 C C . GLU A 1 187 ? -4.786 35.660 23.604 1.00 9.23 188 GLU A C 1
ATOM 1486 O O . GLU A 1 187 ? -3.694 35.107 23.451 1.00 9.67 188 GLU A O 1
ATOM 1492 N N . GLY A 1 188 ? -5.012 36.956 23.425 1.00 9.47 189 GLY A N 1
ATOM 1493 C CA . GLY A 1 188 ? -3.921 37.885 23.139 1.00 9.55 189 GLY A CA 1
ATOM 1494 C C . GLY A 1 188 ? -4.349 39.282 23.473 1.00 9.45 189 GLY A C 1
ATOM 1495 O O . GLY A 1 188 ? -5.398 39.489 24.085 1.00 10.85 189 GLY A O 1
ATOM 1496 N N . VAL A 1 189 ? -3.563 40.236 23.058 1.00 10.32 190 VAL A N 1
ATOM 1497 C CA . VAL A 1 189 ? -3.807 41.687 23.295 1.00 11.07 190 VAL A CA 1
ATOM 1498 C C . VAL A 1 189 ? -4.111 42.281 21.901 1.00 10.32 190 VAL A C 1
ATOM 1499 O O . VAL A 1 189 ? -3.354 42.094 20.965 1.00 9.79 190 VAL A O 1
ATOM 1503 N N . LEU A 1 190 ? -5.178 43.044 21.822 1.00 8.91 191 LEU A N 1
ATOM 1504 C CA . LEU A 1 190 ? -5.512 43.797 20.631 1.00 8.24 191 LEU A CA 1
ATOM 1505 C C . LEU A 1 190 ? -5.093 45.216 20.840 1.00 8.37 191 LEU A C 1
ATOM 1506 O O . LEU A 1 190 ? -5.484 45.877 21.816 1.00 9.42 191 LEU A O 1
ATOM 1511 N N . TYR A 1 191 ? -4.260 45.742 19.944 1.00 7.72 192 TYR A N 1
ATOM 1512 C CA . TYR A 1 191 ? -3.819 47.115 19.940 1.00 7.28 192 TYR A CA 1
ATOM 1513 C C . TYR A 1 191 ? -4.471 47.910 18.807 1.00 7.24 192 TYR A C 1
ATOM 1514 O O . TYR A 1 191 ? -4.689 47.383 17.720 1.00 8.57 192 TYR A O 1
ATOM 1523 N N . ARG A 1 192 ? -4.819 49.170 19.051 1.00 8.07 193 ARG A N 1
ATOM 1524 C CA . ARG A 1 192 ? -5.190 50.107 17.975 1.00 7.67 193 ARG A CA 1
ATOM 1525 C C . ARG A 1 192 ? -3.907 50.878 17.609 1.00 8.40 193 ARG A C 1
ATOM 1526 O O . ARG A 1 192 ? -3.348 51.587 18.456 1.00 9.04 193 ARG A O 1
ATOM 1534 N N . ILE A 1 193 ? -3.435 50.685 16.386 1.00 8.27 194 ILE A N 1
ATOM 1535 C CA . ILE A 1 193 ? -2.177 51.292 15.942 1.00 7.43 194 ILE A CA 1
ATOM 1536 C C . ILE A 1 193 ? -2.395 52.108 14.656 1.00 7.75 194 ILE A C 1
ATOM 1537 O O . ILE A 1 193 ? -3.285 51.782 13.858 1.00 8.23 194 ILE A O 1
ATOM 1542 N N . PRO A 1 194 ? -1.580 53.123 14.415 1.00 6.91 195 PRO A N 1
ATOM 1543 C CA . PRO A 1 194 ? -1.630 53.787 13.149 1.00 7.61 195 PRO A CA 1
ATOM 1544 C C . PRO A 1 194 ? -1.033 52.897 12.055 1.00 7.02 195 PRO A C 1
ATOM 1545 O O . PRO A 1 194 ? -0.144 52.110 12.299 1.00 7.94 195 PRO A O 1
ATOM 1549 N N . TYR A 1 195 ? -1.491 53.134 10.834 1.00 8.12 196 TYR A N 1
ATOM 1550 C CA . TYR A 1 195 ? -0.888 52.544 9.641 1.00 7.94 196 TYR A CA 1
ATOM 1551 C C . TYR A 1 195 ? 0.661 52.685 9.653 1.00 7.09 196 TYR A C 1
ATOM 1552 O O . TYR A 1 195 ? 1.376 51.805 9.186 1.00 8.02 196 TYR A O 1
ATOM 1561 N N . SER A 1 196 ? 1.160 53.811 10.117 1.00 7.38 197 SER A N 1
ATOM 1562 C CA . SER A 1 196 ? 2.540 54.088 10.097 1.00 7.22 197 SER A CA 1
ATOM 1563 C C . SER A 1 196 ? 3.362 53.160 10.989 1.00 7.41 197 SER A C 1
ATOM 1564 O O . SER A 1 196 ? 4.598 53.142 10.863 1.00 8.38 197 SER A O 1
ATOM 1567 N N . ALA A 1 197 ? 2.731 52.396 11.870 1.00 7.97 198 ALA A N 1
ATOM 1568 C CA . ALA A 1 197 ? 3.422 51.366 12.691 1.00 7.10 198 ALA A CA 1
ATOM 1569 C C . ALA A 1 197 ? 3.585 50.069 11.953 1.00 6.58 198 ALA A C 1
ATOM 1570 O O . ALA A 1 197 ? 4.280 49.154 12.452 1.00 8.28 198 ALA A O 1
ATOM 1572 N N . LEU A 1 198 ? 2.966 49.876 10.793 1.00 7.05 199 LEU A N 1
ATOM 1573 C CA . LEU A 1 198 ? 2.956 48.561 10.185 1.00 7.57 199 LEU A CA 1
ATOM 1574 C C . LEU A 1 198 ? 4.269 48.063 9.663 1.00 7.18 199 LEU A C 1
ATOM 1575 O O . LEU A 1 198 ? 4.581 46.847 9.797 1.00 7.02 199 LEU A O 1
ATOM 1580 N N . SER A 1 199 ? 5.062 48.914 9.023 1.00 7.17 200 SER A N 1
ATOM 1581 C CA . SER A 1 199 ? 6.288 48.389 8.456 1.00 7.48 200 SER A CA 1
ATOM 1582 C C . SER A 1 199 ? 7.271 47.908 9.536 1.00 7.09 200 SER A C 1
ATOM 1583 O O . SER A 1 199 ? 7.997 46.929 9.309 1.00 8.09 200 SER A O 1
ATOM 1586 N N . TYR A 1 200 ? 7.234 48.514 10.727 1.00 7.62 201 TYR A N 1
ATOM 1587 C CA . TYR A 1 200 ? 8.017 48.012 11.867 1.00 7.23 201 TYR A CA 1
ATOM 1588 C C . TYR A 1 200 ? 7.602 46.556 12.117 1.00 7.19 201 TYR A C 1
ATOM 1589 O O . TYR A 1 200 ? 8.446 45.676 12.318 1.00 7.91 201 TYR A O 1
ATOM 1598 N N . LEU A 1 201 ? 6.296 46.287 12.152 1.00 6.87 202 LEU A N 1
ATOM 1599 C CA . LEU A 1 201 ? 5.836 44.918 12.411 1.00 5.67 202 LEU A CA 1
ATOM 1600 C C . LEU A 1 201 ? 6.253 43.968 11.307 1.00 5.89 202 LEU A C 1
ATOM 1601 O O . LEU A 1 201 ? 6.639 42.829 11.571 1.00 6.72 202 LEU A O 1
ATOM 1606 N N . TYR A 1 202 ? 6.153 44.405 10.046 1.00 6.07 203 TYR A N 1
ATOM 1607 C CA . TYR A 1 202 ? 6.568 43.566 8.941 1.00 6.70 203 TYR A CA 1
ATOM 1608 C C . TYR A 1 202 ? 8.019 43.166 9.047 1.00 7.73 203 TYR A C 1
ATOM 1609 O O . TYR A 1 202 ? 8.413 42.031 8.747 1.00 8.20 203 TYR A O 1
ATOM 1618 N N . LYS A 1 203 ? 8.865 44.086 9.512 1.00 7.54 204 LYS A N 1
ATOM 1619 C CA . LYS A 1 203 ? 10.294 43.761 9.713 1.00 8.09 204 LYS A CA 1
ATOM 1620 C C . LYS A 1 203 ? 10.476 42.847 10.883 1.00 8.52 204 LYS A C 1
ATOM 1621 O O . LYS A 1 203 ? 11.211 41.843 10.804 1.00 8.69 204 LYS A O 1
ATOM 1627 N N . ARG A 1 204 ? 9.862 43.170 12.014 1.00 7.68 205 ARG A N 1
ATOM 1628 C CA . ARG A 1 204 ? 10.003 42.316 13.204 1.00 8.50 205 ARG A CA 1
ATOM 1629 C C . ARG A 1 204 ? 9.583 40.882 12.946 1.00 7.36 205 ARG A C 1
ATOM 1630 O O . ARG A 1 204 ? 10.151 39.949 13.453 1.00 9.40 205 ARG A O 1
ATOM 1638 N N . GLU A 1 205 ? 8.558 40.724 12.130 1.00 7.75 206 GLU A N 1
ATOM 1639 C CA . GLU A 1 205 ? 7.986 39.407 11.814 1.00 7.98 206 GLU A CA 1
ATOM 1640 C C . GLU A 1 205 ? 8.578 38.768 10.588 1.00 7.42 206 GLU A C 1
ATOM 1641 O O . GLU A 1 205 ? 8.154 37.685 10.169 1.00 7.93 206 GLU A O 1
ATOM 1647 N N . GLY A 1 206 ? 9.606 39.364 9.984 1.00 7.02 207 GLY A N 1
ATOM 1648 C CA . GLY A 1 206 ? 10.281 38.697 8.900 1.00 7.56 207 GLY A CA 1
ATOM 1649 C C . GLY A 1 206 ? 9.387 38.387 7.714 1.00 7.24 207 GLY A C 1
ATOM 1650 O O . GLY A 1 206 ? 9.557 37.380 7.040 1.00 8.51 207 GLY A O 1
ATOM 1651 N N . VAL A 1 207 ? 8.480 39.303 7.382 1.00 7.24 208 VAL A N 1
ATOM 1652 C CA . VAL A 1 207 ? 7.575 39.090 6.278 1.00 7.10 208 VAL A CA 1
ATOM 1653 C C . VAL A 1 207 ? 8.320 38.909 4.962 1.00 8.24 208 VAL A C 1
ATOM 1654 O O . VAL A 1 207 ? 8.026 38.020 4.190 1.00 8.12 208 VAL A O 1
ATOM 1658 N N . GLU A 1 208 ? 9.310 39.757 4.726 1.00 9.20 209 GLU A N 1
ATOM 1659 C CA . GLU A 1 208 ? 10.043 39.681 3.485 1.00 10.37 209 GLU A CA 1
ATOM 1660 C C . GLU A 1 208 ? 10.868 38.424 3.322 1.00 10.08 209 GLU A C 1
ATOM 1661 O O . GLU A 1 208 ? 11.140 38.007 2.206 1.00 13.17 209 GLU A O 1
ATOM 1667 N N . SER A 1 209 ? 11.303 37.838 4.414 1.00 9.18 210 SER A N 1
ATOM 1668 C CA . SER A 1 209 ? 11.991 36.571 4.361 1.00 10.66 210 SER A CA 1
ATOM 1669 C C . SER A 1 209 ? 11.140 35.347 4.520 1.00 9.04 210 SER A C 1
ATOM 1670 O O . SER A 1 209 ? 11.650 34.233 4.720 1.00 10.09 210 SER A O 1
ATOM 1673 N N . LEU A 1 210 ? 9.842 35.530 4.486 1.00 8.92 211 LEU A N 1
ATOM 1674 C CA . LEU A 1 210 ? 8.889 34.421 4.544 1.00 8.92 211 LEU A CA 1
ATOM 1675 C C . LEU A 1 210 ? 9.019 33.681 5.885 1.00 9.39 211 LEU A C 1
ATOM 1676 O O . LEU A 1 210 ? 8.903 32.480 5.999 1.00 10.17 211 LEU A O 1
ATOM 1681 N N . THR A 1 211 ? 9.178 34.441 6.955 1.00 8.01 212 THR A N 1
ATOM 1682 C CA . THR A 1 211 ? 9.227 33.893 8.338 1.00 8.08 212 THR A CA 1
ATOM 1683 C C . THR A 1 211 ? 7.780 33.737 8.815 1.00 6.50 212 THR A C 1
ATOM 1684 O O . THR A 1 211 ? 7.297 32.634 9.074 1.00 7.49 212 THR A O 1
ATOM 1688 N N . TYR A 1 212 ? 7.071 34.859 8.950 1.00 6.65 213 TYR A N 1
ATOM 1689 C CA . TYR A 1 212 ? 5.659 34.931 9.219 1.00 5.72 213 TYR A CA 1
ATOM 1690 C C . TYR A 1 212 ? 4.989 35.563 8.017 1.00 7.16 213 TYR A C 1
ATOM 1691 O O . TYR A 1 212 ? 5.620 36.334 7.269 1.00 7.32 213 TYR A O 1
ATOM 1700 N N . ARG A 1 213 ? 3.701 35.332 7.895 1.00 6.49 214 ARG A N 1
ATOM 1701 C CA . ARG A 1 213 ? 2.863 36.103 6.970 1.00 6.82 214 ARG A CA 1
ATOM 1702 C C . ARG A 1 213 ? 1.851 36.942 7.739 1.00 6.03 214 ARG A C 1
ATOM 1703 O O . ARG A 1 213 ? 1.401 36.543 8.827 1.00 6.02 214 ARG A O 1
ATOM 1711 N N . PRO A 1 214 ? 1.456 38.103 7.192 1.00 6.11 215 PRO A N 1
ATOM 1712 C CA . PRO A 1 214 ? 0.286 38.790 7.692 1.00 6.26 215 PRO A CA 1
ATOM 1713 C C . PRO A 1 214 ? -0.926 37.903 7.522 1.00 6.96 215 PRO A C 1
ATOM 1714 O O . PRO A 1 214 ? -1.021 37.130 6.548 1.00 8.32 215 PRO A O 1
ATOM 1718 N N . ALA A 1 215 ? -1.852 37.978 8.460 1.00 6.39 216 ALA A N 1
ATOM 1719 C CA . ALA A 1 215 ? -3.058 37.222 8.448 1.00 7.41 216 ALA A CA 1
ATOM 1720 C C . ALA A 1 215 ? -4.132 37.995 9.153 1.00 6.46 216 ALA A C 1
ATOM 1721 O O . ALA A 1 215 ? -3.859 39.020 9.793 1.00 6.87 216 ALA A O 1
ATOM 1723 N N . PHE A 1 216 ? -5.364 37.524 9.094 1.00 6.66 217 PHE A N 1
ATOM 1724 C CA . PHE A 1 216 ? -6.519 38.267 9.600 1.00 7.05 217 PHE A CA 1
ATOM 1725 C C . PHE A 1 216 ? -7.389 37.349 10.465 1.00 8.09 217 PHE A C 1
ATOM 1726 O O . PHE A 1 216 ? -7.622 36.187 10.068 1.00 8.97 217 PHE A O 1
ATOM 1734 N N . VAL A 1 217 ? -7.842 37.885 11.573 1.00 8.38 218 VAL A N 1
ATOM 1735 C CA . VAL A 1 217 ? -8.703 37.196 12.496 1.00 8.63 218 VAL A CA 1
ATOM 1736 C C . VAL A 1 217 ? -9.715 38.162 13.029 1.00 8.51 218 VAL A C 1
ATOM 1737 O O . VAL A 1 217 ? -9.517 39.349 13.110 1.00 9.76 218 VAL A O 1
ATOM 1741 N N . ASP A 1 218 ? -10.843 37.598 13.455 1.00 9.26 219 ASP A N 1
ATOM 1742 C CA . ASP A 1 218 ? -11.932 38.358 14.143 1.00 8.56 219 ASP A CA 1
ATOM 1743 C C . ASP A 1 218 ? -11.856 38.007 15.620 1.00 9.86 219 ASP A C 1
ATOM 1744 O O . ASP A 1 218 ? -11.774 36.832 15.987 1.00 12.27 219 ASP A O 1
ATOM 1749 N N . VAL A 1 219 ? -11.859 39.005 16.521 1.00 12.25 220 VAL A N 1
ATOM 1750 C CA . VAL A 1 219 ? -11.691 38.749 17.937 1.00 13.05 220 VAL A CA 1
ATOM 1751 C C . VAL A 1 219 ? -12.677 39.499 18.752 1.00 16.20 220 VAL A C 1
ATOM 1752 O O . VAL A 1 219 ? -13.256 40.447 18.237 1.00 16.36 220 VAL A O 1
ATOM 1756 N N . GLU A 1 220 ? -12.844 39.026 20.016 1.00 16.42 221 GLU A N 1
ATOM 1757 C CA . GLU A 1 220 ? -13.702 39.657 20.952 1.00 19.51 221 GLU A CA 1
ATOM 1758 C C . GLU A 1 220 ? -12.889 40.364 22.013 1.00 16.62 221 GLU A C 1
ATOM 1759 O O . GLU A 1 220 ? -12.135 39.720 22.650 1.00 19.53 221 GLU A O 1
ATOM 1765 N N . ALA A 1 221 ? -13.137 41.643 22.208 1.00 20.44 222 ALA A N 1
ATOM 1766 C CA . ALA A 1 221 ? -12.381 42.401 23.231 1.00 21.59 222 ALA A CA 1
ATOM 1767 C C . ALA A 1 221 ? -13.375 43.408 23.798 1.00 25.08 222 ALA A C 1
ATOM 1768 O O . ALA A 1 221 ? -13.846 44.293 23.040 1.00 26.54 222 ALA A O 1
ATOM 1770 N N . GLY A 1 222 ? -13.587 43.339 25.127 1.00 26.45 223 GLY A N 1
ATOM 1771 C CA . GLY A 1 222 ? -14.397 44.345 25.844 1.00 27.08 223 GLY A CA 1
ATOM 1772 C C . GLY A 1 222 ? -15.848 44.237 25.456 1.00 28.95 223 GLY A C 1
ATOM 1773 O O . GLY A 1 222 ? -16.600 45.239 25.440 1.00 31.30 223 GLY A O 1
ATOM 1774 N N . GLY A 1 223 ? -16.298 43.019 25.263 1.00 28.25 224 GLY A N 1
ATOM 1775 C CA . GLY A 1 223 ? -17.668 42.737 24.837 1.00 29.11 224 GLY A CA 1
ATOM 1776 C C . GLY A 1 223 ? -18.031 43.136 23.416 1.00 30.16 224 GLY A C 1
ATOM 1777 O O . GLY A 1 223 ? -19.189 43.164 23.032 1.00 33.48 224 GLY A O 1
ATOM 1778 N N . ARG A 1 224 ? -17.016 43.465 22.637 1.00 28.72 225 ARG A N 1
ATOM 1779 C CA . ARG A 1 224 ? -17.202 44.009 21.318 1.00 27.36 225 ARG A CA 1
ATOM 1780 C C . ARG A 1 224 ? -16.418 43.135 20.356 1.00 24.12 225 ARG A C 1
ATOM 1781 O O . ARG A 1 224 ? -15.390 42.570 20.694 1.00 24.92 225 ARG A O 1
ATOM 1789 N N . HIS A 1 225 ? -16.900 43.110 19.144 1.00 22.06 226 HIS A N 1
ATOM 1790 C CA . HIS A 1 225 ? -16.376 42.308 18.110 1.00 21.86 226 HIS A CA 1
ATOM 1791 C C . HIS A 1 225 ? -15.554 43.163 17.180 1.00 21.30 226 HIS A C 1
ATOM 1792 O O . HIS A 1 225 ? -15.956 44.214 16.713 1.00 22.57 226 HIS A O 1
ATOM 1799 N N . TYR A 1 226 ? -14.332 42.729 16.886 1.00 16.44 227 TYR A N 1
ATOM 1800 C CA . TYR A 1 226 ? -13.464 43.438 15.965 1.00 16.61 227 TYR A CA 1
ATOM 1801 C C . TYR A 1 226 ? -13.138 42.541 14.759 1.00 15.13 227 TYR A C 1
ATOM 1802 O O . TYR A 1 226 ? -12.638 41.416 14.923 1.00 16.21 227 TYR A O 1
ATOM 1811 N N . LYS A 1 227 ? -13.367 43.061 13.577 1.00 13.95 228 LYS A N 1
ATOM 1812 C CA . LYS A 1 227 ? -13.268 42.252 12.312 1.00 14.66 228 LYS A CA 1
ATOM 1813 C C . LYS A 1 227 ? -11.974 42.564 11.560 1.00 12.84 228 LYS A C 1
ATOM 1814 O O . LYS A 1 227 ? -11.508 43.693 11.505 1.00 15.61 228 LYS A O 1
ATOM 1820 N N . ASP A 1 228 ? -11.383 41.528 10.973 1.00 10.44 229 ASP A N 1
ATOM 1821 C CA . ASP A 1 228 ? -10.221 41.731 10.107 1.00 10.17 229 ASP A CA 1
ATOM 1822 C C . ASP A 1 228 ? -9.075 42.347 10.864 1.00 9.42 229 ASP A C 1
ATOM 1823 O O . ASP A 1 228 ? -8.384 43.208 10.354 1.00 11.73 229 ASP A O 1
ATOM 1828 N N . CYS A 1 229 ? -8.843 41.879 12.102 1.00 7.83 230 CYS A N 1
ATOM 1829 C CA . CYS A 1 229 ? -7.686 42.303 12.876 1.00 7.79 230 CYS A CA 1
ATOM 1830 C C . CYS A 1 229 ? -6.440 41.647 12.260 1.00 6.78 230 CYS A C 1
ATOM 1831 O O . CYS A 1 229 ? -6.460 40.487 11.852 1.00 8.73 230 CYS A O 1
ATOM 1834 N N . LEU A 1 230 ? -5.370 42.421 12.135 1.00 6.33 231 LEU A N 1
ATOM 1835 C CA . LEU A 1 230 ? -4.089 41.892 11.654 1.00 6.42 231 LEU A CA 1
ATOM 1836 C C . LEU A 1 230 ? -3.410 41.079 12.721 1.00 6.63 231 LEU A C 1
ATOM 1837 O O . LEU A 1 230 ? -3.353 41.454 13.892 1.00 6.89 231 LEU A O 1
ATOM 1842 N N . THR A 1 231 ? -2.872 39.924 12.316 1.00 5.88 232 THR A N 1
ATOM 1843 C CA . THR A 1 231 ? -1.938 39.160 13.119 1.00 6.26 232 THR A CA 1
ATOM 1844 C C . THR A 1 231 ? -0.878 38.580 12.204 1.00 6.74 232 THR A C 1
ATOM 1845 O O . THR A 1 231 ? -0.883 38.878 11.018 1.00 7.32 232 THR A O 1
ATOM 1849 N N . PHE A 1 232 ? 0.069 37.824 12.765 1.00 6.63 233 PHE A N 1
ATOM 1850 C CA . PHE A 1 232 ? 1.108 37.222 11.971 1.00 6.15 233 PHE A CA 1
ATOM 1851 C C . PHE A 1 232 ? 1.178 35.769 12.323 1.00 6.67 233 PHE A C 1
ATOM 1852 O O . PHE A 1 232 ? 1.058 35.389 13.501 1.00 7.78 233 PHE A O 1
ATOM 1860 N N . LEU A 1 233 ? 1.313 34.916 11.282 1.00 5.87 234 LEU A N 1
ATOM 1861 C CA . LEU A 1 233 ? 1.314 33.412 11.479 1.00 6.47 234 LEU A CA 1
ATOM 1862 C C . LEU A 1 233 ? 2.542 32.812 10.807 1.00 6.06 234 LEU A C 1
ATOM 1863 O O . LEU A 1 233 ? 2.997 33.317 9.787 1.00 6.54 234 LEU A O 1
ATOM 1868 N N . VAL A 1 234 ? 3.088 31.766 11.438 1.00 6.44 235 VAL A N 1
ATOM 1869 C CA . VAL A 1 234 ? 4.268 31.120 10.927 1.00 7.30 235 VAL A CA 1
ATOM 1870 C C . VAL A 1 234 ? 4.004 30.452 9.602 1.00 7.82 235 VAL A C 1
ATOM 1871 O O . VAL A 1 234 ? 3.001 29.782 9.396 1.00 8.50 235 VAL A O 1
ATOM 1875 N N . LEU A 1 235 ? 4.956 30.600 8.667 1.00 8.15 236 LEU A N 1
ATOM 1876 C CA . LEU A 1 235 ? 4.877 29.961 7.365 1.00 8.67 236 LEU A CA 1
ATOM 1877 C C . LEU A 1 235 ? 5.376 28.550 7.303 1.00 11.78 236 LEU A C 1
ATOM 1878 O O . LEU A 1 235 ? 4.712 27.690 6.702 1.00 16.52 236 LEU A O 1
ATOM 1883 N N . GLN A 1 236 ? 6.493 28.249 7.916 1.00 12.35 237 GLN A N 1
ATOM 1884 C CA . GLN A 1 236 ? 6.981 26.864 7.929 1.00 13.07 237 GLN A CA 1
ATOM 1885 C C . GLN A 1 236 ? 6.868 26.308 9.358 1.00 11.97 237 GLN A C 1
ATOM 1886 O O . GLN A 1 236 ? 7.729 26.545 10.230 1.00 14.01 237 GLN A O 1
ATOM 1892 N N . LYS A 1 237 ? 5.775 25.605 9.619 1.00 12.67 238 LYS A N 1
ATOM 1893 C CA . LYS A 1 237 ? 5.474 25.193 10.976 1.00 12.42 238 LYS A CA 1
ATOM 1894 C C . LYS A 1 237 ? 6.221 23.859 11.243 1.00 12.47 238 LYS A C 1
ATOM 1895 O O . LYS A 1 237 ? 6.238 23.010 10.381 1.00 15.19 238 LYS A O 1
ATOM 1901 N N . GLU A 1 238 ? 6.811 23.749 12.412 1.00 12.29 239 GLU A N 1
ATOM 1902 C CA . GLU A 1 238 ? 7.471 22.554 12.834 1.00 15.50 239 GLU A CA 1
ATOM 1903 C C . GLU A 1 238 ? 6.861 22.056 14.144 1.00 14.60 239 GLU A C 1
ATOM 1904 O O . GLU A 1 238 ? 6.085 22.765 14.797 1.00 14.29 239 GLU A O 1
ATOM 1910 N N . ALA A 1 239 ? 7.162 20.804 14.536 1.00 15.77 240 ALA A N 1
ATOM 1911 C CA . ALA A 1 239 ? 6.757 20.315 15.863 1.00 15.54 240 ALA A CA 1
ATOM 1912 C C . ALA A 1 239 ? 7.267 21.258 16.938 1.00 15.10 240 ALA A C 1
ATOM 1913 O O . ALA A 1 239 ? 8.325 21.833 16.846 1.00 16.36 240 ALA A O 1
ATOM 1915 N N . GLU A 1 240 ? 6.476 21.388 17.995 1.00 14.68 241 GLU A N 1
ATOM 1916 C CA . GLU A 1 240 ? 6.770 22.370 19.023 1.00 13.49 241 GLU A CA 1
ATOM 1917 C C . GLU A 1 240 ? 8.000 21.979 19.827 1.00 14.62 241 GLU A C 1
ATOM 1918 O O . GLU A 1 240 ? 8.174 20.832 20.294 1.00 15.78 241 GLU A O 1
ATOM 1924 N N . ILE A 1 241 ? 8.847 22.953 20.078 1.00 15.10 242 ILE A N 1
ATOM 1925 C CA . ILE A 1 241 ? 9.931 22.883 21.006 1.00 15.13 242 ILE A CA 1
ATOM 1926 C C . ILE A 1 241 ? 9.878 24.092 21.928 1.00 14.16 242 ILE A C 1
ATOM 1927 O O . ILE A 1 241 ? 9.235 25.074 21.614 1.00 14.51 242 ILE A O 1
ATOM 1932 N N . ALA A 1 242 ? 10.574 24.052 23.044 1.00 14.09 243 ALA A N 1
ATOM 1933 C CA . ALA A 1 242 ? 10.526 25.127 23.994 1.00 13.68 243 ALA A CA 1
ATOM 1934 C C . ALA A 1 242 ? 11.116 26.442 23.445 1.00 13.36 243 ALA A C 1
ATOM 1935 O O . ALA A 1 242 ? 12.102 26.427 22.698 1.00 13.96 243 ALA A O 1
ATOM 1937 N N . PRO A 1 243 ? 10.521 27.556 23.853 1.00 12.62 244 PRO A N 1
ATOM 1938 C CA . PRO A 1 243 ? 11.098 28.840 23.501 1.00 12.92 244 PRO A CA 1
ATOM 1939 C C . PRO A 1 243 ? 12.371 29.127 24.343 1.00 14.55 244 PRO A C 1
ATOM 1940 O O . PRO A 1 243 ? 12.567 28.551 25.428 1.00 15.06 244 PRO A 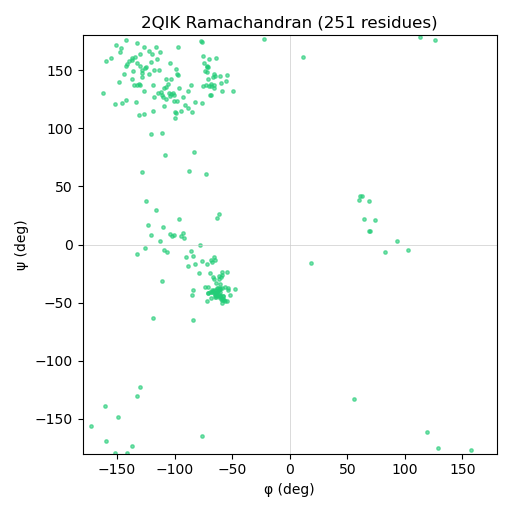O 1
ATOM 1944 N N . PRO A 1 244 ? 13.260 29.967 23.832 1.00 14.27 245 PRO A N 1
ATOM 1945 C CA . PRO A 1 244 ? 14.408 30.326 24.663 1.00 14.69 245 PRO A CA 1
ATOM 1946 C C . PRO A 1 244 ? 13.933 31.216 25.818 1.00 14.42 245 PRO A C 1
ATOM 1947 O O . PRO A 1 244 ? 12.909 31.863 25.759 1.00 13.74 245 PRO A O 1
ATOM 1951 N N . GLN A 1 245 ? 14.737 31.288 26.885 1.00 18.03 246 GLN A N 1
ATOM 1952 C CA . GLN A 1 245 ? 14.303 31.895 28.114 1.00 19.30 246 GLN A CA 1
ATOM 1953 C C . GLN A 1 245 ? 13.985 33.367 28.027 1.00 17.94 246 GLN A C 1
ATOM 1954 O O . GLN A 1 245 ? 13.045 33.814 28.589 1.00 17.55 246 GLN A O 1
ATOM 1960 N N . HIS A 1 246 ? 14.815 34.121 27.358 1.00 18.21 247 HIS A N 1
ATOM 1961 C CA . HIS A 1 246 ? 14.689 35.566 27.243 1.00 19.41 247 HIS A CA 1
ATOM 1962 C C . HIS A 1 246 ? 13.324 35.886 26.603 1.00 18.16 247 HIS A C 1
ATOM 1963 O O . HIS A 1 246 ? 12.498 36.681 27.178 1.00 19.74 247 HIS A O 1
ATOM 1970 N N . TYR A 1 247 ? 13.057 35.219 25.472 1.00 15.91 248 TYR A N 1
ATOM 1971 C CA . TYR A 1 247 ? 11.776 35.319 24.709 1.00 15.59 248 TYR A CA 1
ATOM 1972 C C . TYR A 1 247 ? 10.585 34.851 25.551 1.00 13.11 248 TYR A C 1
ATOM 1973 O O . TYR A 1 247 ? 9.591 35.513 25.591 1.00 13.04 248 TYR A O 1
ATOM 1982 N N . GLN A 1 248 ? 10.723 33.713 26.257 1.00 13.58 249 GLN A N 1
ATOM 1983 C CA . GLN A 1 248 ? 9.649 33.263 27.096 1.00 12.09 249 GLN A CA 1
ATOM 1984 C C . GLN A 1 248 ? 9.306 34.274 28.171 1.00 14.01 249 GLN A C 1
ATOM 1985 O O . GLN A 1 248 ? 8.131 34.530 28.490 1.00 13.14 249 GLN A O 1
ATOM 1991 N N . ILE A 1 249 ? 10.341 34.920 28.713 1.00 15.43 250 ILE A N 1
ATOM 1992 C CA . ILE A 1 249 ? 10.036 35.934 29.717 1.00 16.94 250 ILE A CA 1
ATOM 1993 C C . ILE A 1 249 ? 9.224 37.089 29.162 1.00 16.07 250 ILE A C 1
ATOM 1994 O O . ILE A 1 249 ? 8.373 37.633 29.844 1.00 14.68 250 ILE A O 1
ATOM 1999 N N . GLU A 1 250 ? 9.486 37.507 27.923 1.00 15.23 251 GLU A N 1
ATOM 2000 C CA . GLU A 1 250 ? 8.675 38.577 27.285 1.00 14.87 251 GLU A CA 1
ATOM 2001 C C . GLU A 1 250 ? 7.221 38.172 27.219 1.00 12.30 251 GLU A C 1
ATOM 2002 O O . GLU A 1 250 ? 6.333 38.938 27.582 1.00 13.67 251 GLU A O 1
ATOM 2008 N N . ILE A 1 251 ? 6.970 36.924 26.790 1.00 12.00 252 ILE A N 1
ATOM 2009 C CA . ILE A 1 251 ? 5.598 36.427 26.703 1.00 12.07 252 ILE A CA 1
ATOM 2010 C C . ILE A 1 251 ? 4.924 36.432 28.046 1.00 12.07 252 ILE A C 1
ATOM 2011 O O . ILE A 1 251 ? 3.787 36.852 28.234 1.00 13.15 252 ILE A O 1
ATOM 2016 N N . GLU A 1 252 ? 5.669 35.981 29.038 1.00 12.22 253 GLU A N 1
ATOM 2017 C CA . GLU A 1 252 ? 5.108 35.906 30.367 1.00 13.19 253 GLU A CA 1
ATOM 2018 C C . GLU A 1 252 ? 4.753 37.264 30.896 1.00 13.50 253 GLU A C 1
ATOM 2019 O O . GLU A 1 252 ? 3.691 37.427 31.498 1.00 14.08 253 GLU A O 1
ATOM 2025 N N . ARG A 1 253 ? 5.590 38.266 30.699 1.00 13.13 254 ARG A N 1
ATOM 2026 C CA . ARG A 1 253 ? 5.303 39.614 31.212 1.00 14.74 254 ARG A CA 1
ATOM 2027 C C . ARG A 1 253 ? 4.059 40.169 30.526 1.00 15.08 254 ARG A C 1
ATOM 2028 O O . ARG A 1 253 ? 3.195 40.761 31.171 1.00 16.10 254 ARG A O 1
ATOM 2036 N N . GLY A 1 254 ? 3.975 39.970 29.188 1.00 13.39 255 GLY A N 1
ATOM 2037 C CA . GLY A 1 254 ? 2.812 40.504 28.464 1.00 13.68 255 GLY A CA 1
ATOM 2038 C C . GLY A 1 254 ? 1.554 39.773 28.861 1.00 12.86 255 GLY A C 1
ATOM 2039 O O . GLY A 1 254 ? 0.499 40.392 29.046 1.00 13.61 255 GLY A O 1
ATOM 2040 N N . ALA A 1 255 ? 1.623 38.462 29.059 1.00 12.71 256 ALA A N 1
ATOM 2041 C CA . ALA A 1 255 ? 0.419 37.707 29.452 1.00 12.90 256 ALA A CA 1
ATOM 2042 C C . ALA A 1 255 ? -0.040 38.098 30.849 1.00 13.73 256 ALA A C 1
ATOM 2043 O O . ALA A 1 255 ? -1.215 38.278 31.084 1.00 14.98 256 ALA A O 1
ATOM 2045 N N . GLU A 1 256 ? 0.891 38.273 31.748 1.00 14.77 257 GLU A N 1
ATOM 2046 C CA . GLU A 1 256 ? 0.586 38.705 33.119 1.00 16.34 257 GLU A CA 1
ATOM 2047 C C . GLU A 1 256 ? -0.080 40.064 33.109 1.00 16.89 257 GLU A C 1
ATOM 2048 O O . GLU A 1 256 ? -1.024 40.327 33.887 1.00 19.12 257 GLU A O 1
ATOM 2054 N N . LEU A 1 257 ? 0.364 40.953 32.197 1.00 16.20 258 LEU A N 1
ATOM 2055 C CA . LEU A 1 257 ? -0.241 42.283 32.167 1.00 17.48 258 LEU A CA 1
ATOM 2056 C C . LEU A 1 257 ? -1.672 42.267 31.631 1.00 18.02 258 LEU A C 1
ATOM 2057 O O . LEU A 1 257 ? -2.530 42.972 32.133 1.00 19.73 258 LEU A O 1
ATOM 2062 N N . TYR A 1 258 ? -1.909 41.491 30.577 1.00 15.85 259 TYR A N 1
ATOM 2063 C CA . TYR A 1 258 ? -3.155 41.627 29.849 1.00 15.56 259 TYR A CA 1
ATOM 2064 C C . TYR A 1 258 ? -4.151 40.479 29.951 1.00 15.26 259 TYR A C 1
ATOM 2065 O O . TYR A 1 258 ? -5.341 40.693 29.750 1.00 17.40 259 TYR A O 1
ATOM 2074 N N . LEU A 1 259 ? -3.688 39.247 30.099 1.00 14.44 260 LEU A N 1
ATOM 2075 C CA . LEU A 1 259 ? -4.551 38.079 29.832 1.00 14.17 260 LEU A CA 1
ATOM 2076 C C . LEU A 1 259 ? -5.187 37.520 31.106 1.00 14.36 260 LEU A C 1
ATOM 2077 O O . LEU A 1 259 ? -4.843 37.905 32.214 1.00 16.11 260 LEU A O 1
ATOM 2082 N N . SER A 1 260 ? -6.113 36.617 30.961 1.00 13.89 261 SER A N 1
ATOM 2083 C CA . SER A 1 260 ? -6.735 36.044 32.153 1.00 14.12 261 SER A CA 1
ATOM 2084 C C . SER A 1 260 ? -5.683 35.214 32.917 1.00 16.20 261 SER A C 1
ATOM 2085 O O . SER A 1 260 ? -4.852 34.570 32.323 1.00 15.41 261 SER A O 1
ATOM 2088 N N . PRO A 1 261 ? -5.734 35.209 34.253 1.00 16.15 262 PRO A N 1
ATOM 2089 C CA . PRO A 1 261 ? -4.863 34.353 35.029 1.00 16.00 262 PRO A CA 1
ATOM 2090 C C . PRO A 1 261 ? -4.937 32.860 34.603 1.00 14.55 262 PRO A C 1
ATOM 2091 O O . PRO A 1 261 ? -3.924 32.242 34.535 1.00 15.35 262 PRO A O 1
ATOM 2095 N N . GLU A 1 262 ? -6.115 32.331 34.283 1.00 15.29 263 GLU A N 1
ATOM 2096 C CA . GLU A 1 262 ? -6.253 30.897 33.970 1.00 16.00 263 GLU A CA 1
ATOM 2097 C C . GLU A 1 262 ? -5.518 30.666 32.654 1.00 13.46 263 GLU A C 1
ATOM 2098 O O . GLU A 1 262 ? -4.811 29.668 32.513 1.00 13.68 263 GLU A O 1
ATOM 2104 N N . PHE A 1 263 ? -5.656 31.588 31.719 1.00 11.68 264 PHE A N 1
ATOM 2105 C CA . PHE A 1 263 ? -4.982 31.381 30.426 1.00 11.91 264 PHE A CA 1
ATOM 2106 C C . PHE A 1 263 ? -3.507 31.523 30.559 1.00 11.36 264 PHE A C 1
ATOM 2107 O O . PHE A 1 263 ? -2.757 30.701 30.027 1.00 11.78 264 PHE A O 1
ATOM 2115 N N . THR A 1 264 ? -3.045 32.512 31.321 1.00 10.98 265 THR A N 1
ATOM 2116 C CA . THR A 1 264 ? -1.631 32.714 31.509 1.00 11.88 265 THR A CA 1
ATOM 2117 C C . THR A 1 264 ? -0.986 31.537 32.152 1.00 11.99 265 THR A C 1
ATOM 2118 O O . THR A 1 264 ? 0.079 31.083 31.744 1.00 11.45 265 THR A O 1
ATOM 2122 N N . GLU A 1 265 ? -1.694 30.939 33.115 1.00 12.01 266 GLU A N 1
ATOM 2123 C CA . GLU A 1 265 ? -1.153 29.750 33.748 1.00 12.91 266 GLU A CA 1
ATOM 2124 C C . GLU A 1 265 ? -1.026 28.576 32.804 1.00 13.01 266 GLU A C 1
ATOM 2125 O O . GLU A 1 265 ? -0.026 27.838 32.815 1.00 13.26 266 GLU A O 1
ATOM 2131 N N . LYS A 1 266 ? -2.054 28.351 31.986 1.00 12.86 267 LYS A N 1
ATOM 2132 C CA . LYS A 1 266 ? -2.008 27.342 30.952 1.00 13.28 267 LYS A CA 1
ATOM 2133 C C . LYS A 1 266 ? -0.877 27.538 29.965 1.00 13.28 267 LYS A C 1
ATOM 2134 O O . LYS A 1 266 ? -0.228 26.579 29.579 1.00 14.67 267 LYS A O 1
ATOM 2140 N N . LEU A 1 267 ? -0.687 28.774 29.523 1.00 11.84 268 LEU A N 1
ATOM 2141 C CA . LEU A 1 267 ? 0.332 29.096 28.537 1.00 12.19 268 LEU A CA 1
ATOM 2142 C C . LEU A 1 267 ? 1.739 28.835 29.116 1.00 11.90 268 LEU A C 1
ATOM 2143 O O . LEU A 1 267 ? 2.573 28.254 28.462 1.00 12.64 268 LEU A O 1
ATOM 2148 N N . LYS A 1 268 ? 1.959 29.287 30.358 1.00 12.18 269 LYS A N 1
ATOM 2149 C CA . LYS A 1 268 ? 3.198 29.028 31.041 1.00 12.70 269 LYS A CA 1
ATOM 2150 C C . LYS A 1 268 ? 3.418 27.520 31.151 1.00 12.42 269 LYS A C 1
ATOM 2151 O O . LYS A 1 268 ? 4.514 27.044 30.894 1.00 14.14 269 LYS A O 1
ATOM 2157 N N . ARG A 1 269 ? 2.404 26.760 31.581 1.00 13.30 270 ARG A N 1
ATOM 2158 C CA . ARG A 1 269 ? 2.615 25.354 31.739 1.00 14.81 270 ARG A CA 1
ATOM 2159 C C . ARG A 1 269 ? 2.961 24.695 30.376 1.00 14.42 270 ARG A C 1
ATOM 2160 O O . ARG A 1 269 ? 3.810 23.799 30.259 1.00 15.28 270 ARG A O 1
ATOM 2168 N N . HIS A 1 270 ? 2.301 25.172 29.292 1.00 13.03 271 HIS A N 1
ATOM 2169 C CA . HIS A 1 270 ? 2.592 24.645 27.979 1.00 13.16 271 HIS A CA 1
ATOM 2170 C C . HIS A 1 270 ? 4.021 24.923 27.587 1.00 13.27 271 HIS A C 1
ATOM 2171 O O . HIS A 1 270 ? 4.704 24.007 27.113 1.00 13.12 271 HIS A O 1
ATOM 2186 N N . ASN A 1 272 ? 6.576 25.516 29.412 1.00 14.51 273 ASN A N 1
ATOM 2187 C CA . ASN A 1 272 ? 7.521 24.817 30.306 1.00 14.50 273 ASN A CA 1
ATOM 2188 C C . ASN A 1 272 ? 7.505 23.306 30.090 1.0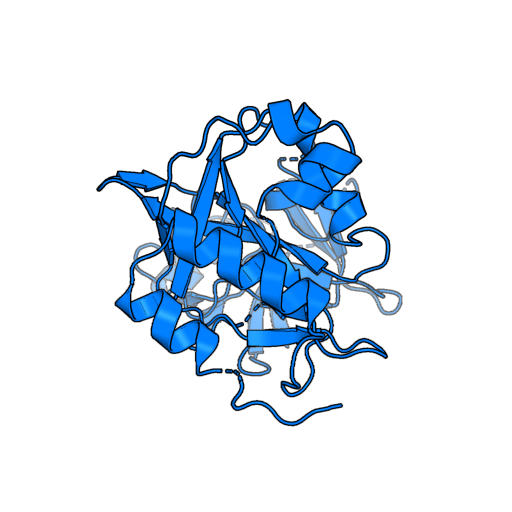0 16.23 273 ASN A C 1
ATOM 2189 O O . ASN A 1 272 ? 8.414 22.619 30.555 1.00 18.70 273 ASN A O 1
ATOM 2194 N N . SER A 1 273 ? 6.498 22.764 29.417 1.00 16.72 274 SER A N 1
ATOM 2195 C CA . SER A 1 273 ? 6.313 21.333 29.195 1.00 17.91 274 SER A CA 1
ATOM 2196 C C . SER A 1 273 ? 7.029 20.875 27.925 1.00 16.97 274 SER A C 1
ATOM 2197 O O . SER A 1 273 ? 7.258 19.688 27.693 1.00 17.91 274 SER A O 1
ATOM 2200 N N . LEU A 1 274 ? 7.349 21.820 27.056 1.00 13.92 275 LEU A N 1
ATOM 2201 C CA . LEU A 1 274 ? 7.907 21.462 25.780 1.00 15.07 275 LEU A CA 1
ATOM 2202 C C . LEU A 1 274 ? 9.354 20.954 25.881 1.00 14.17 275 LEU A C 1
ATOM 2203 O O . LEU A 1 274 ? 10.130 21.458 26.694 1.00 15.77 275 LEU A O 1
ATOM 2208 N N . PRO A 1 275 ? 9.716 20.044 24.980 1.00 16.69 276 PRO A N 1
ATOM 2209 C CA . PRO A 1 275 ? 11.105 19.575 24.949 1.00 16.30 276 PRO A CA 1
ATOM 2210 C C . PRO A 1 275 ? 12.002 20.672 24.435 1.00 17.54 276 PRO A C 1
ATOM 2211 O O . PRO A 1 275 ? 11.598 21.489 23.614 1.00 17.61 276 PRO A O 1
ATOM 2215 N N . LYS A 1 276 ? 13.246 20.662 24.833 1.00 18.30 277 LYS A N 1
ATOM 2216 C CA . LYS A 1 276 ? 14.200 21.606 24.323 1.00 22.12 277 LYS A CA 1
ATOM 2217 C C . LYS A 1 276 ? 14.533 21.190 22.900 1.00 25.77 277 LYS A C 1
ATOM 2218 O O . LYS A 1 276 ? 14.541 19.991 22.540 1.00 27.43 277 LYS A O 1
ATOM 2224 N N . GLY A 1 277 ? 14.849 22.178 22.084 1.00 28.17 278 GLY A N 1
ATOM 2225 C CA . GLY A 1 277 ? 15.603 21.871 20.894 1.00 30.88 278 GLY A CA 1
ATOM 2226 C C . GLY A 1 277 ? 16.914 21.242 21.315 1.00 33.30 278 GLY A C 1
ATOM 2227 O O . GLY A 1 277 ? 17.304 20.281 20.721 1.00 36.68 278 GLY A O 1
#